Protein AF-A0A267T774-F1 (afdb_monomer)

Solvent-accessible surface area (backbone atoms only — not comparable to full-atom values): 11413 Å² total; per-residue (Å²): 133,85,84,76,78,52,75,67,54,52,51,48,51,36,69,78,51,36,62,66,60,52,49,51,54,48,33,43,72,72,62,78,48,86,73,80,78,54,71,71,56,52,53,49,53,50,51,49,44,52,51,50,51,52,49,51,53,49,51,56,54,48,55,51,65,71,36,62,68,60,48,52,52,50,53,51,52,50,52,51,50,54,50,52,50,53,51,50,56,51,49,52,53,50,50,53,51,50,50,55,50,51,51,54,50,50,53,45,62,70,49,49,69,84,72,34,32,90,93,60,29,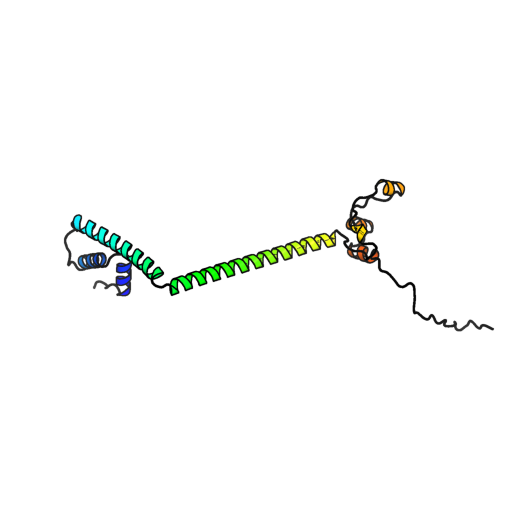78,63,62,76,66,73,79,78,65,61,70,61,30,60,76,69,73,48,82,91,69,84,42,65,42,55,49,16,54,77,68,76,42,52,55,69,55,46,52,61,75,62,47,53,71,96,70,78,88,75,75,89,74,81,84,78,87,78,82,60,100,78,73,81,77,133

Secondary structure (DSSP, 8-state):
-PPPPPHHHHHHHHHHS-HHHHHHHHHHHTTS--SPPPHHHHHHHHHHHHHHHHHHHHHHHHHHHH-HHHHHHHHHHHHHHHHHHHHHHHHHHHHHHHHHHHHHHHHHHHH----S-TTTSGGGG-----HHHHHHTT-----SHHHHHHHTT--HHHHHHHT------S-----PPP---TT----

Radius of gyration: 46.45 Å; Cα contacts (8 Å, |Δi|>4): 65; chains: 1; bounding box: 72×49×149 Å

pLDDT: mean 86.06, std 9.5, range [43.69, 97.88]

Structure (mmCIF, N/CA/C/O backbone):
data_AF-A0A267T774-F1
#
_entry.id   AF-A0A267T774-F1
#
loop_
_atom_site.group_PDB
_atom_site.id
_atom_site.type_symbol
_atom_site.label_atom_id
_atom_site.label_alt_id
_atom_site.label_comp_id
_atom_site.label_asym_id
_atom_site.label_entity_id
_atom_site.label_seq_id
_atom_site.pdbx_PDB_ins_code
_atom_site.Cartn_x
_atom_site.Cartn_y
_atom_site.Cartn_z
_atom_site.occupancy
_atom_site.B_iso_or_equiv
_atom_site.auth_seq_id
_atom_site.auth_comp_id
_atom_site.auth_asym_id
_atom_site.auth_atom_id
_atom_site.pdbx_PDB_model_num
ATOM 1 N N . MET A 1 1 ? -34.512 36.929 53.137 1.00 43.69 1 MET A N 1
ATOM 2 C CA . MET A 1 1 ? -35.092 35.582 52.939 1.00 43.69 1 MET A CA 1
ATOM 3 C C . MET A 1 1 ? -34.019 34.709 52.309 1.00 43.69 1 MET A C 1
ATOM 5 O O . MET A 1 1 ? -33.552 35.045 51.230 1.00 43.69 1 MET A O 1
ATOM 9 N N . ALA A 1 2 ? -33.529 33.687 53.014 1.00 53.25 2 ALA A N 1
ATOM 10 C CA . ALA A 1 2 ? -32.456 32.832 52.507 1.00 53.25 2 ALA A CA 1
ATOM 11 C C . ALA A 1 2 ? -32.967 32.002 51.318 1.00 53.25 2 ALA A C 1
ATOM 13 O O . ALA A 1 2 ? -33.963 31.293 51.447 1.00 53.25 2 ALA A O 1
ATOM 14 N N . ASN A 1 3 ? -32.301 32.113 50.168 1.00 70.38 3 ASN A N 1
ATOM 15 C CA . ASN A 1 3 ? -32.638 31.362 48.962 1.00 70.38 3 ASN A CA 1
ATOM 16 C C . ASN A 1 3 ? -32.481 29.857 49.252 1.00 70.38 3 ASN A C 1
ATOM 18 O O . ASN A 1 3 ? -31.395 29.407 49.643 1.00 70.38 3 ASN A O 1
ATOM 22 N N . GLN A 1 4 ? -33.571 29.095 49.162 1.00 74.94 4 GLN A N 1
ATOM 23 C CA . GLN A 1 4 ? -33.527 27.658 49.418 1.00 74.94 4 GLN A CA 1
ATOM 24 C C . GLN A 1 4 ? -32.939 26.938 48.195 1.00 74.94 4 GLN A C 1
ATOM 26 O O . GLN A 1 4 ? -33.339 27.244 47.071 1.00 74.94 4 GLN A O 1
ATOM 31 N N . PRO A 1 5 ? -31.973 26.019 48.379 1.00 81.12 5 PRO A N 1
ATOM 32 C CA . PRO A 1 5 ? -31.376 25.285 47.271 1.00 81.12 5 PRO A CA 1
ATOM 33 C C . PRO A 1 5 ? -32.433 24.439 46.553 1.00 81.12 5 PRO A C 1
ATOM 35 O O . PRO A 1 5 ? -33.324 23.866 47.185 1.00 81.12 5 PRO A O 1
ATOM 38 N N . SER A 1 6 ? -32.327 24.352 45.225 1.00 87.44 6 SER A N 1
ATOM 39 C CA . SER A 1 6 ? -33.226 23.518 44.428 1.00 87.44 6 SER A CA 1
ATOM 40 C C . SER A 1 6 ? -33.065 22.046 44.809 1.00 87.44 6 SER A C 1
ATOM 42 O O . SER A 1 6 ? -31.995 21.593 45.223 1.00 87.44 6 SER A O 1
ATOM 44 N N . ARG A 1 7 ? -34.120 21.250 44.609 1.00 86.69 7 ARG A N 1
ATOM 45 C CA . ARG A 1 7 ? -34.096 19.799 44.849 1.00 86.69 7 ARG A CA 1
ATOM 46 C C . ARG A 1 7 ? -32.956 19.101 44.097 1.00 86.69 7 ARG A C 1
ATOM 48 O O . ARG A 1 7 ? -32.413 18.114 44.591 1.00 86.69 7 ARG A O 1
ATOM 55 N N . GLU A 1 8 ? -32.610 19.585 42.907 1.00 88.38 8 GLU A N 1
ATOM 56 C CA . GLU A 1 8 ? -31.496 19.050 42.116 1.00 88.38 8 GLU A CA 1
ATOM 57 C C . GLU A 1 8 ? -30.135 19.357 42.744 1.00 88.38 8 GLU A C 1
ATOM 59 O O . GLU A 1 8 ? -29.269 18.482 42.778 1.00 88.38 8 GLU A O 1
ATOM 64 N N . ASP A 1 9 ? -29.971 20.549 43.315 1.00 87.00 9 ASP A N 1
ATOM 65 C CA . ASP A 1 9 ? -28.737 20.958 43.988 1.00 87.00 9 ASP A CA 1
ATOM 66 C C . ASP A 1 9 ? -28.530 20.171 45.283 1.00 87.00 9 ASP A C 1
ATOM 68 O O . ASP A 1 9 ? -27.427 19.696 45.543 1.00 87.00 9 ASP A O 1
ATOM 72 N N . ILE A 1 10 ? -29.601 19.936 46.053 1.00 85.75 10 ILE A N 1
ATOM 73 C CA . ILE A 1 10 ? -29.556 19.076 47.247 1.00 85.75 10 ILE A CA 1
ATOM 74 C C . ILE A 1 10 ? -29.124 17.658 46.857 1.00 85.75 10 ILE A C 1
ATOM 76 O O . ILE A 1 10 ? -28.267 17.068 47.508 1.00 85.75 10 ILE A O 1
ATOM 80 N N . ARG A 1 11 ? -29.667 17.110 45.763 1.00 85.62 11 ARG A N 1
ATOM 81 C CA . ARG A 1 11 ? -29.270 15.781 45.273 1.00 85.62 11 ARG A CA 1
ATOM 82 C C . ARG A 1 11 ? -27.804 15.723 44.850 1.00 85.62 11 ARG A C 1
ATOM 84 O O . ARG A 1 11 ? -27.167 14.712 45.120 1.00 85.62 11 ARG A O 1
ATOM 91 N N . LYS A 1 12 ? -27.270 16.769 44.210 1.00 86.06 12 LYS A N 1
ATOM 92 C CA . LYS A 1 12 ? -25.840 16.844 43.860 1.00 86.06 12 LYS A CA 1
ATOM 93 C C . LYS A 1 12 ? -24.960 16.899 45.107 1.00 86.06 12 LYS A C 1
ATOM 95 O O . LYS A 1 12 ? -24.046 16.093 45.212 1.00 86.06 12 LYS A O 1
ATOM 100 N N . ARG A 1 13 ? -25.297 17.741 46.089 1.00 84.81 13 ARG A N 1
ATOM 101 C CA . ARG A 1 13 ? -24.565 17.826 47.368 1.00 84.81 13 ARG A CA 1
ATOM 102 C C . ARG A 1 13 ? -24.560 16.503 48.127 1.00 84.81 13 ARG A C 1
ATOM 104 O O . ARG A 1 13 ? -23.523 16.090 48.632 1.00 84.81 13 ARG A O 1
ATOM 111 N N . VAL A 1 14 ? -25.696 15.805 48.158 1.00 85.00 14 VAL A N 1
ATOM 112 C CA . VAL A 1 14 ? -25.805 14.463 48.759 1.00 85.00 14 VAL A CA 1
ATOM 113 C C . VAL A 1 14 ? -25.046 13.408 47.945 1.00 85.00 14 VAL A C 1
ATOM 115 O O . VAL A 1 14 ? -24.648 12.398 48.501 1.00 85.00 14 VAL A O 1
ATOM 118 N N . ALA A 1 15 ? -24.831 13.613 46.644 1.00 78.62 15 ALA A N 1
ATOM 119 C CA . ALA A 1 15 ? -24.016 12.716 45.822 1.00 78.62 15 ALA A CA 1
ATOM 120 C C . ALA A 1 15 ? -22.504 12.983 45.953 1.00 78.62 15 ALA A C 1
ATOM 122 O O . ALA A 1 15 ? -21.709 12.065 45.755 1.00 78.62 15 ALA A O 1
ATOM 123 N N . GLU A 1 16 ? -22.113 14.227 46.243 1.00 79.38 16 GLU A N 1
ATOM 124 C CA . GLU A 1 16 ? -20.727 14.658 46.490 1.00 79.38 16 GLU A CA 1
ATOM 125 C C . GLU A 1 16 ? -20.275 14.396 47.939 1.00 79.38 16 GLU A C 1
ATOM 127 O O . GLU A 1 16 ? -19.082 14.258 48.211 1.00 79.38 16 GLU A O 1
ATOM 132 N N . SER A 1 17 ? -21.223 14.304 48.872 1.00 79.12 17 SER A N 1
ATOM 133 C CA . SER A 1 17 ? -20.992 14.024 50.291 1.00 79.12 17 SER A CA 1
ATOM 134 C C . SER A 1 17 ? -21.910 12.895 50.787 1.00 79.12 17 SER A C 1
ATOM 136 O O . SER A 1 17 ? -22.259 12.004 50.020 1.00 79.12 17 SER A O 1
ATOM 138 N N . THR A 1 18 ? -22.278 12.918 52.066 1.00 81.06 18 THR A N 1
ATOM 139 C CA . THR A 1 18 ? -23.197 11.965 52.695 1.00 81.06 18 THR A CA 1
ATOM 140 C C . THR A 1 18 ? -24.458 12.706 53.107 1.00 81.06 18 THR A C 1
ATOM 142 O O . THR A 1 18 ? -24.409 13.882 53.471 1.00 81.06 18 THR A O 1
ATOM 145 N N . LYS A 1 19 ? -25.604 12.022 53.070 1.00 84.62 19 LYS A N 1
ATOM 146 C CA . LYS A 1 19 ? -26.897 12.594 53.467 1.00 84.62 19 LYS A CA 1
ATOM 147 C C . LYS A 1 19 ? -26.824 13.266 54.843 1.00 84.62 19 LYS A C 1
ATOM 149 O O . LYS A 1 19 ? -27.312 14.382 54.990 1.00 84.62 19 LYS A O 1
ATOM 154 N N . ASP A 1 20 ? -26.171 12.620 55.800 1.00 82.00 20 ASP A N 1
ATOM 155 C CA . ASP A 1 20 ? -26.057 13.115 57.172 1.00 82.00 20 ASP A CA 1
ATOM 156 C C . ASP A 1 20 ? -25.118 14.325 57.283 1.00 82.00 20 ASP A C 1
ATOM 158 O O . ASP A 1 20 ? -25.409 15.256 58.031 1.00 82.00 20 ASP A O 1
ATOM 162 N N . ALA A 1 21 ? -24.065 14.393 56.458 1.00 81.00 21 ALA A N 1
ATOM 163 C CA . ALA A 1 21 ? -23.199 15.570 56.365 1.00 81.00 21 ALA A CA 1
ATOM 164 C C . ALA A 1 21 ? -23.959 16.794 55.818 1.00 81.00 21 ALA A C 1
ATOM 166 O O . ALA A 1 21 ? -23.863 17.883 56.379 1.00 81.00 21 ALA A O 1
ATOM 167 N N . VAL A 1 22 ? -24.783 16.608 54.777 1.00 86.56 22 VAL A N 1
ATOM 168 C CA . VAL A 1 22 ? -25.631 17.683 54.225 1.00 86.56 22 VAL A CA 1
ATOM 169 C C . VAL A 1 22 ? -26.708 18.114 55.223 1.00 86.56 22 VAL A C 1
ATOM 171 O O . VAL A 1 22 ? -26.989 19.304 55.350 1.00 86.56 22 VAL A O 1
ATOM 174 N N . ILE A 1 23 ? -27.315 17.166 55.948 1.00 86.62 23 ILE A N 1
ATOM 175 C CA . ILE A 1 23 ? -28.294 17.475 56.999 1.00 86.62 23 ILE A CA 1
ATOM 176 C C . ILE A 1 23 ? -27.637 18.307 58.101 1.00 86.62 23 ILE A C 1
ATOM 178 O O . ILE A 1 23 ? -28.209 19.315 58.504 1.00 86.62 23 ILE A O 1
ATOM 182 N N . LEU A 1 24 ? -26.436 17.937 58.546 1.00 82.81 24 LEU A N 1
ATOM 183 C CA . LEU A 1 24 ? -25.691 18.675 59.563 1.00 82.81 24 LEU A CA 1
ATOM 184 C C . LEU A 1 24 ? -25.348 20.105 59.105 1.00 82.81 24 LEU A C 1
ATOM 186 O O . LEU A 1 24 ? -25.531 21.053 59.871 1.00 82.81 24 LEU A O 1
ATOM 190 N N . GLU A 1 25 ? -24.909 20.290 57.857 1.00 84.31 25 GLU A N 1
ATOM 191 C CA . GLU A 1 25 ? -24.669 21.621 57.279 1.00 84.31 25 GLU A CA 1
ATOM 192 C C . GLU A 1 25 ? -25.938 22.485 57.249 1.00 84.31 25 GLU A C 1
ATOM 194 O O . GLU A 1 25 ? -25.904 23.655 57.639 1.00 84.31 25 GLU A O 1
ATOM 199 N N . GLU A 1 26 ? -27.076 21.919 56.839 1.00 87.06 26 GLU A N 1
ATOM 200 C CA . GLU A 1 26 ? -28.347 22.648 56.832 1.00 87.06 26 GLU A CA 1
ATOM 201 C C . GLU A 1 26 ? -28.855 22.901 58.268 1.00 87.06 26 GLU A C 1
ATOM 203 O O . GLU A 1 26 ? -29.339 23.995 58.555 1.00 87.06 26 GLU A O 1
ATOM 208 N N . MET A 1 27 ? -28.674 21.972 59.216 1.00 86.38 27 MET A N 1
ATOM 209 C CA . MET A 1 27 ? -29.008 22.179 60.636 1.00 86.38 27 MET A CA 1
ATOM 210 C C . MET A 1 27 ? -28.192 23.319 61.261 1.00 86.38 27 MET A C 1
ATOM 212 O O . MET A 1 27 ? -28.754 24.124 62.011 1.00 86.38 27 MET A O 1
ATOM 216 N N . LYS A 1 28 ? -26.903 23.443 60.910 1.00 83.81 28 LYS A N 1
ATOM 217 C CA . LYS A 1 28 ? -26.062 24.595 61.277 1.00 83.81 28 LYS A CA 1
ATOM 218 C C . LYS A 1 28 ? -26.571 25.885 60.633 1.00 83.81 28 LYS A C 1
ATOM 220 O O . LYS A 1 28 ? -26.741 26.891 61.317 1.00 83.81 28 LYS A O 1
ATOM 225 N N . ARG A 1 29 ? -26.884 25.856 59.334 1.00 84.00 29 ARG A N 1
ATOM 226 C CA . ARG A 1 29 ? -27.392 27.016 58.579 1.00 84.00 29 ARG A CA 1
ATOM 227 C C . ARG A 1 29 ? -28.718 27.552 59.127 1.00 84.00 29 ARG A C 1
ATOM 229 O O . ARG A 1 29 ? -28.916 28.764 59.158 1.00 84.00 29 ARG A O 1
ATOM 236 N N . PHE A 1 30 ? -29.620 26.668 59.547 1.00 85.31 30 PHE A N 1
ATOM 237 C CA . PHE A 1 30 ? -30.905 27.035 60.146 1.00 85.31 30 PHE A CA 1
ATOM 238 C C . PHE A 1 30 ? -30.814 27.345 61.651 1.00 85.31 30 PHE A C 1
ATOM 240 O O . PHE A 1 30 ? -31.812 27.735 62.252 1.00 85.31 30 PHE A O 1
ATOM 247 N N . GLY A 1 31 ? -29.633 27.210 62.265 1.00 81.19 31 GLY A N 1
ATOM 248 C CA . GLY A 1 31 ? -29.407 27.532 63.675 1.00 81.19 31 GLY A CA 1
ATOM 249 C C . GLY A 1 31 ? -29.977 26.512 64.666 1.00 81.19 31 GLY A C 1
ATOM 25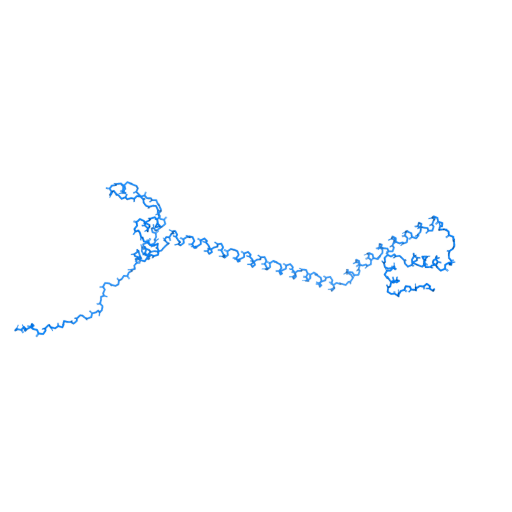0 O O . GLY A 1 31 ? -30.069 26.818 65.856 1.00 81.19 31 GLY A O 1
ATOM 251 N N . PHE A 1 32 ? -30.346 25.314 64.196 1.00 82.12 32 PHE A N 1
ATOM 252 C CA . PHE A 1 32 ? -30.790 24.196 65.038 1.00 82.12 32 PHE A CA 1
ATOM 253 C C . PHE A 1 32 ? -29.627 23.501 65.757 1.00 82.12 32 PHE A C 1
ATOM 255 O O . PHE A 1 32 ? -29.859 22.790 66.729 1.00 82.12 32 PHE A O 1
ATOM 262 N N . TRP A 1 33 ? -28.391 23.716 65.298 1.00 76.94 33 TRP A N 1
ATOM 263 C CA . TRP A 1 33 ? -27.176 23.172 65.901 1.00 76.94 33 TRP A CA 1
ATOM 264 C C . TRP A 1 33 ? -26.197 24.310 66.209 1.00 76.94 33 TRP A C 1
ATOM 266 O O . TRP A 1 33 ? -25.745 24.990 65.288 1.00 76.94 33 TRP A O 1
ATOM 276 N N . LYS A 1 34 ? -25.914 24.556 67.495 1.00 66.50 34 LYS A N 1
ATOM 277 C CA . LYS A 1 34 ? -25.117 25.708 67.971 1.00 66.50 34 LYS A CA 1
ATOM 278 C C . LYS A 1 34 ? -23.763 25.336 68.586 1.00 66.50 34 LYS A C 1
ATOM 280 O O . LYS A 1 34 ? -22.955 26.230 68.803 1.00 66.50 34 LYS A O 1
ATOM 285 N N . GLU A 1 35 ? -23.522 24.057 68.859 1.00 68.75 35 GLU A N 1
ATOM 286 C CA . GLU A 1 35 ? -22.265 23.567 69.436 1.00 68.75 35 GLU A CA 1
ATOM 287 C C . GLU A 1 35 ? -21.248 23.218 68.339 1.00 68.75 35 GLU A C 1
ATOM 289 O O . GLU A 1 35 ? -21.615 22.696 67.277 1.00 68.75 35 GLU A O 1
ATOM 294 N N . GLU A 1 36 ? -19.969 23.515 68.598 1.00 67.06 36 GLU A N 1
ATOM 295 C CA . GLU A 1 36 ? -18.855 22.970 67.815 1.00 67.06 36 GLU A CA 1
ATOM 296 C C . GLU A 1 36 ? -18.883 21.441 67.920 1.00 67.06 36 GLU A C 1
ATOM 298 O O . GLU A 1 36 ? -19.260 20.890 68.957 1.00 67.06 36 GLU A O 1
ATOM 303 N N . LEU A 1 37 ? -18.576 20.736 66.825 1.00 66.06 37 LEU A N 1
ATOM 304 C CA . LEU A 1 37 ? -18.636 19.277 66.860 1.00 66.06 37 LEU A CA 1
ATOM 305 C C . LEU A 1 37 ? -17.604 18.761 67.860 1.00 66.06 37 LEU A C 1
ATOM 307 O O . LEU A 1 37 ? -16.445 19.168 67.843 1.00 66.06 37 LEU A O 1
ATOM 311 N N . SER A 1 38 ? -18.025 17.812 68.695 1.00 74.00 38 SER A N 1
ATOM 312 C CA . SER A 1 38 ? -17.073 16.997 69.441 1.00 74.00 38 SER A CA 1
ATOM 313 C C . SER A 1 38 ? -16.154 16.277 68.441 1.00 74.00 38 SER A C 1
ATOM 315 O O . SER A 1 38 ? -16.677 15.7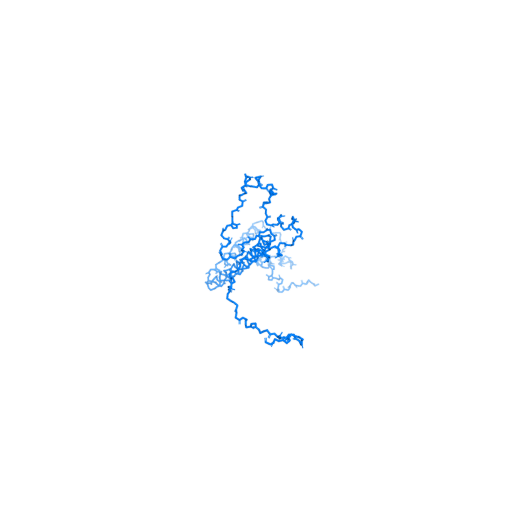23 67.465 1.00 74.00 38 SER A O 1
ATOM 317 N N . PRO A 1 39 ? -14.830 16.224 68.676 1.00 74.50 39 PRO A N 1
ATOM 318 C CA . PRO A 1 39 ? -13.885 15.511 67.813 1.00 74.50 39 PRO A CA 1
ATOM 319 C C . PRO A 1 39 ? -14.306 14.061 67.516 1.00 74.50 39 PRO A C 1
ATOM 321 O O . PRO A 1 39 ? -14.143 13.573 66.403 1.00 74.50 39 PRO A O 1
ATOM 324 N N . GLU A 1 40 ? -14.946 13.392 68.480 1.00 78.88 40 GLU A N 1
ATOM 325 C CA . GLU A 1 40 ? -15.475 12.032 68.310 1.00 78.88 40 GLU A CA 1
ATOM 326 C C . GLU A 1 40 ? -16.594 11.954 67.257 1.00 78.88 40 GLU A C 1
ATOM 328 O O . GLU A 1 40 ? -16.695 10.976 66.517 1.00 78.88 40 GLU A O 1
ATOM 333 N N . LEU A 1 41 ? -17.439 12.986 67.171 1.00 76.38 41 LEU A N 1
ATOM 334 C CA . LEU A 1 41 ? -18.542 13.047 66.212 1.00 76.38 41 LEU A CA 1
ATOM 335 C C . LEU A 1 41 ? -18.026 13.323 64.792 1.00 76.38 41 LEU A C 1
ATOM 337 O O . LEU A 1 41 ? -18.566 12.778 63.827 1.00 76.38 41 LEU A O 1
ATOM 341 N N . GLU A 1 42 ? -16.977 14.141 64.660 1.00 77.31 42 GLU A N 1
ATOM 342 C CA . GLU A 1 42 ? -16.309 14.397 63.376 1.00 77.31 42 GLU A CA 1
ATOM 343 C C . GLU A 1 42 ? -15.681 13.121 62.815 1.00 77.31 42 GLU A C 1
ATOM 345 O O . GLU A 1 42 ? -15.908 12.788 61.649 1.00 77.31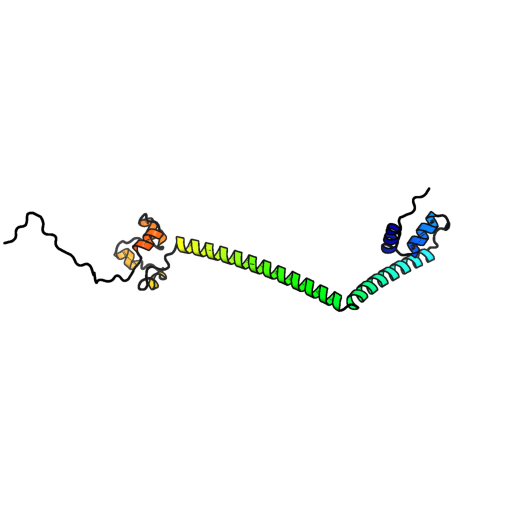 42 GLU A O 1
ATOM 350 N N . ASP A 1 43 ? -14.983 12.359 63.658 1.00 83.50 43 ASP A N 1
ATOM 351 C CA . ASP 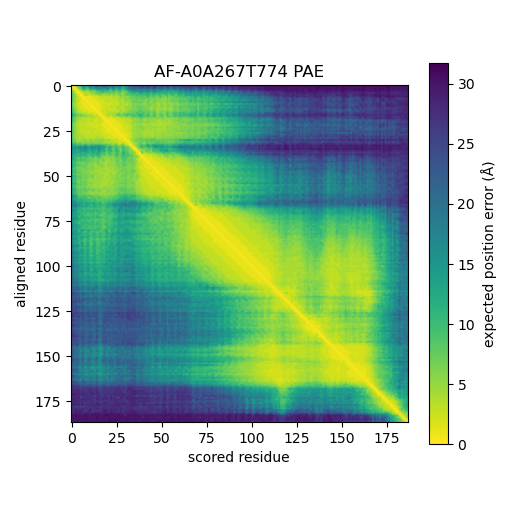A 1 43 ? -14.382 11.078 63.284 1.00 83.50 43 ASP A CA 1
ATOM 352 C C . ASP A 1 43 ? -15.433 10.050 62.839 1.00 83.50 43 ASP A C 1
ATOM 354 O O . ASP A 1 43 ? -15.223 9.305 61.877 1.00 83.50 43 ASP A O 1
ATOM 358 N N . ILE A 1 44 ? -16.589 10.000 63.511 1.00 84.69 44 ILE A N 1
ATOM 359 C CA . ILE A 1 44 ? -17.694 9.105 63.133 1.00 84.69 44 ILE A CA 1
ATOM 360 C C . ILE A 1 44 ? -18.265 9.497 61.768 1.00 84.69 44 ILE A C 1
ATOM 362 O O . ILE A 1 44 ? -18.463 8.625 60.919 1.00 84.69 44 ILE A O 1
ATOM 366 N N . LEU A 1 45 ? -18.497 10.790 61.528 1.00 80.88 45 LEU A N 1
ATOM 367 C CA . LEU A 1 45 ? -19.017 11.285 60.251 1.00 80.88 45 LEU A CA 1
ATOM 368 C C . LEU A 1 45 ? -18.034 11.043 59.099 1.00 80.88 45 LEU A C 1
ATOM 370 O O . LEU A 1 45 ? -18.456 10.675 58.000 1.00 80.88 45 LEU A O 1
ATOM 374 N N . GLN A 1 46 ? -16.729 11.198 59.340 1.00 82.06 46 GLN A N 1
ATOM 375 C CA . GLN A 1 46 ? -15.696 10.874 58.353 1.00 82.06 46 GLN A CA 1
ATOM 376 C C . GLN A 1 46 ? -15.699 9.380 58.011 1.00 82.06 46 GLN A C 1
ATOM 378 O O . GLN A 1 46 ? -15.798 9.028 56.835 1.00 82.06 46 GLN A O 1
ATOM 383 N N . LYS A 1 47 ? -15.707 8.499 59.020 1.00 87.62 47 LYS A N 1
ATOM 384 C CA . LYS A 1 47 ? -15.772 7.042 58.812 1.00 87.62 47 LYS A CA 1
ATOM 385 C C . LYS A 1 47 ? -17.047 6.608 58.095 1.00 87.62 47 LYS A C 1
ATOM 387 O O . LYS A 1 47 ? -17.000 5.729 57.235 1.00 87.62 47 LYS A O 1
ATOM 392 N N . GLN A 1 48 ? -18.189 7.215 58.419 1.00 85.44 48 GLN A N 1
ATOM 393 C CA . GLN A 1 48 ? -19.450 6.963 57.718 1.00 85.44 48 GLN A CA 1
ATOM 394 C C . GLN A 1 48 ? -19.359 7.369 56.250 1.00 85.44 48 GLN A C 1
ATOM 396 O O . GLN A 1 48 ? -19.724 6.581 55.380 1.00 85.44 48 GLN A O 1
ATOM 401 N N . LYS A 1 49 ? -18.812 8.554 55.964 1.00 84.19 49 LYS A N 1
ATOM 402 C CA . LYS A 1 49 ? -18.606 9.028 54.595 1.00 84.19 49 LYS A CA 1
ATOM 403 C C . LYS A 1 49 ? -17.695 8.090 53.806 1.00 84.19 49 LYS A C 1
ATOM 405 O O . LYS A 1 49 ? -18.045 7.697 52.696 1.00 84.19 49 LYS A O 1
ATOM 410 N N . GLU A 1 50 ? -16.559 7.694 54.372 1.00 87.81 50 GLU A N 1
ATOM 411 C CA . GLU A 1 50 ? -15.646 6.725 53.754 1.00 87.81 50 GLU A CA 1
ATOM 412 C C . GLU A 1 50 ? -16.372 5.409 53.455 1.00 87.81 50 GLU A C 1
ATOM 414 O O . GLU A 1 50 ? -16.439 4.987 52.299 1.00 87.81 50 GLU A O 1
ATOM 419 N N . THR A 1 51 ? -17.037 4.839 54.460 1.00 90.38 51 THR A N 1
ATOM 420 C CA . THR A 1 51 ? -17.787 3.581 54.338 1.00 90.38 51 THR A CA 1
ATOM 421 C C . THR A 1 51 ? -18.881 3.662 53.270 1.00 90.38 51 THR A C 1
ATOM 423 O O . THR A 1 51 ? -19.035 2.748 52.462 1.00 90.38 51 THR A O 1
ATOM 426 N N . GLU A 1 52 ? -19.641 4.756 53.213 1.00 86.56 52 GLU A N 1
ATOM 427 C CA . GLU A 1 52 ? -20.678 4.955 52.202 1.00 86.56 52 GLU A CA 1
ATOM 428 C C . GLU A 1 52 ? -20.101 5.139 50.801 1.00 86.56 52 GLU A C 1
ATOM 430 O O . GLU A 1 52 ? -20.663 4.625 49.830 1.00 86.56 52 GLU A O 1
ATOM 435 N N . THR A 1 53 ? -18.985 5.859 50.658 1.00 86.50 53 THR A N 1
ATOM 436 C CA . THR A 1 53 ? -18.320 5.993 49.358 1.00 86.50 53 THR A CA 1
ATOM 437 C C . THR A 1 53 ? -17.810 4.643 48.873 1.00 86.50 53 THR A C 1
ATOM 439 O O . THR A 1 53 ? -18.095 4.264 47.734 1.00 86.50 53 THR A O 1
ATOM 442 N N . GLU A 1 54 ? -17.158 3.867 49.737 1.00 91.75 54 GLU A N 1
ATOM 443 C CA . GLU A 1 54 ? -16.714 2.511 49.430 1.00 91.75 54 GLU A CA 1
ATOM 444 C C . GLU A 1 54 ? -17.896 1.618 49.055 1.00 91.75 54 GLU A C 1
ATOM 446 O O . GLU A 1 54 ? -17.891 1.023 47.973 1.00 91.75 54 GLU A O 1
ATOM 451 N N . LEU A 1 55 ? -18.959 1.609 49.863 1.00 92.00 55 LEU A N 1
ATOM 452 C CA . LEU A 1 55 ? -20.184 0.862 49.589 1.00 92.00 55 LEU A CA 1
ATOM 453 C C . LEU A 1 55 ? -20.775 1.249 48.232 1.00 92.00 55 LEU A C 1
ATOM 455 O O . LEU A 1 55 ? -21.085 0.379 47.420 1.00 92.00 55 LEU A O 1
ATOM 459 N N . ASN A 1 56 ? -20.869 2.542 47.931 1.00 88.31 56 ASN A N 1
ATOM 460 C CA . ASN A 1 56 ? -21.373 3.026 46.651 1.00 88.31 56 ASN A CA 1
ATOM 461 C C . ASN A 1 56 ? -20.487 2.582 45.481 1.00 88.31 56 ASN A C 1
ATOM 463 O O . ASN A 1 56 ? -21.005 2.186 44.431 1.00 88.31 56 ASN A O 1
ATOM 467 N N . THR A 1 57 ? -19.158 2.600 45.628 1.00 89.88 57 THR A N 1
ATOM 468 C CA . THR A 1 57 ? -18.262 2.071 44.587 1.00 89.88 57 THR A CA 1
ATOM 469 C C . THR A 1 57 ? -18.434 0.565 44.393 1.00 89.88 57 THR A C 1
ATOM 471 O O . THR A 1 57 ? -18.466 0.102 43.248 1.00 89.88 57 THR A O 1
ATOM 474 N N . LEU A 1 58 ? -18.601 -0.200 45.475 1.00 92.12 58 LEU A N 1
ATOM 475 C CA . LEU A 1 58 ? -18.807 -1.646 45.439 1.00 92.12 58 LEU A CA 1
ATOM 476 C C . LEU A 1 58 ? -20.164 -2.002 44.829 1.00 92.12 58 LEU A C 1
ATOM 478 O O . LEU A 1 58 ? -20.217 -2.839 43.932 1.00 92.12 58 LEU A O 1
ATOM 482 N N . VAL A 1 59 ? -21.239 -1.307 45.205 1.00 89.81 59 VAL A N 1
ATOM 483 C CA . VAL A 1 59 ? -22.580 -1.475 44.623 1.00 89.81 59 VAL A CA 1
ATOM 484 C C . VAL A 1 59 ? -22.572 -1.136 43.133 1.00 89.81 59 VAL A C 1
ATOM 486 O O . VAL A 1 59 ? -23.167 -1.865 42.337 1.00 89.81 59 VAL A O 1
ATOM 489 N N . ARG A 1 60 ? -21.857 -0.083 42.704 1.00 85.56 60 ARG A N 1
ATOM 490 C CA . ARG A 1 60 ? -21.676 0.247 41.274 1.00 85.56 60 ARG A CA 1
ATOM 491 C C . ARG A 1 60 ? -20.920 -0.845 40.517 1.00 85.56 60 ARG A C 1
ATOM 493 O O . ARG A 1 60 ? -21.292 -1.183 39.395 1.00 85.56 60 ARG A O 1
ATOM 500 N N . LYS A 1 61 ? -19.871 -1.419 41.113 1.00 85.56 61 LYS A N 1
ATOM 501 C CA . LYS A 1 61 ? -19.158 -2.568 40.531 1.00 85.56 61 LYS A CA 1
ATOM 502 C C . LYS A 1 61 ? -20.087 -3.781 40.450 1.00 85.56 61 LYS A C 1
ATOM 504 O O . LYS A 1 61 ? -20.222 -4.371 39.385 1.00 85.56 61 LYS A O 1
ATOM 509 N N . GLN A 1 62 ? -20.795 -4.110 41.526 1.00 87.12 62 GLN A N 1
ATOM 510 C CA . GLN A 1 62 ? -21.696 -5.258 41.590 1.00 87.12 62 GLN A CA 1
ATOM 511 C C . GLN A 1 62 ? -22.871 -5.136 40.615 1.00 87.12 62 GLN A C 1
ATOM 513 O O . GLN A 1 62 ? -23.202 -6.108 39.947 1.00 87.12 62 GLN A O 1
ATOM 518 N N . THR A 1 63 ? -23.479 -3.957 40.473 1.00 82.00 63 THR A N 1
ATOM 519 C CA . THR A 1 63 ? -24.571 -3.726 39.509 1.00 82.00 63 THR A CA 1
ATOM 520 C C . THR A 1 63 ? -24.126 -3.916 38.061 1.00 82.00 63 THR A C 1
ATOM 522 O O . THR A 1 63 ? -24.903 -4.450 37.269 1.00 82.00 63 THR A O 1
ATOM 525 N N . ARG A 1 64 ? -22.872 -3.580 37.719 1.00 74.69 64 ARG A N 1
ATOM 526 C CA . ARG A 1 64 ? -22.296 -3.902 36.400 1.00 74.69 64 ARG A CA 1
ATOM 527 C C . ARG A 1 64 ? -22.215 -5.409 36.150 1.00 74.69 64 ARG A C 1
ATOM 529 O O . ARG A 1 64 ? -22.550 -5.849 35.056 1.00 74.69 64 ARG A O 1
ATOM 536 N N . TYR A 1 65 ? -21.808 -6.193 37.149 1.00 77.19 65 TYR A N 1
ATOM 537 C CA . TYR A 1 65 ? -21.704 -7.655 37.030 1.00 77.19 65 TYR A CA 1
ATOM 538 C C . TYR A 1 65 ? -23.050 -8.379 37.166 1.00 77.19 65 TYR A C 1
ATOM 540 O O . TYR A 1 65 ? -23.226 -9.461 36.615 1.00 77.19 65 TYR A O 1
ATOM 548 N N . ARG A 1 66 ? -24.018 -7.780 37.870 1.00 81.56 66 ARG A N 1
ATOM 549 C CA . ARG A 1 66 ? -25.358 -8.342 38.093 1.00 81.56 66 ARG A CA 1
ATOM 550 C C . ARG A 1 66 ? -26.193 -8.402 36.814 1.00 81.56 66 ARG A C 1
ATOM 552 O O . ARG A 1 66 ? -27.065 -9.257 36.710 1.00 81.56 66 ARG A O 1
ATOM 559 N N . ASN A 1 67 ? -25.921 -7.516 35.856 1.00 84.19 67 ASN A N 1
ATOM 560 C CA . ASN A 1 67 ? -26.600 -7.470 34.566 1.00 84.19 67 ASN A CA 1
ATOM 561 C C . ASN A 1 67 ? -25.683 -8.031 33.461 1.00 84.19 67 ASN A C 1
ATOM 563 O O . ASN A 1 67 ? -24.971 -7.272 32.797 1.00 84.19 67 ASN A O 1
ATOM 567 N N . PRO A 1 68 ? -25.694 -9.353 33.212 1.00 82.19 68 PRO A N 1
ATOM 568 C CA . PRO A 1 68 ? -24.831 -9.968 32.198 1.00 82.19 68 PRO A CA 1
ATOM 569 C C . PRO A 1 68 ? -25.063 -9.389 30.792 1.00 82.19 68 PRO A C 1
ATOM 571 O O . PRO A 1 68 ? -24.122 -9.246 30.010 1.00 82.19 68 PRO A O 1
ATOM 574 N N . GLU A 1 69 ? -26.294 -8.973 30.487 1.00 87.44 69 GLU A N 1
ATOM 575 C CA . GLU A 1 69 ? -26.659 -8.336 29.216 1.00 87.44 69 GLU A CA 1
ATOM 576 C C . GLU A 1 69 ? -25.952 -6.990 28.992 1.00 87.44 69 GLU A C 1
ATOM 578 O O . GLU A 1 69 ? -25.493 -6.701 27.883 1.00 87.44 69 GLU A O 1
ATOM 583 N N . THR A 1 70 ? -25.808 -6.161 30.035 1.00 84.81 70 THR A N 1
ATOM 584 C CA . THR A 1 70 ? -25.133 -4.860 29.896 1.00 84.81 70 THR A CA 1
ATOM 585 C C . THR A 1 70 ? -23.643 -5.039 29.656 1.00 84.81 70 THR A C 1
ATOM 587 O O . THR A 1 70 ? -23.099 -4.407 28.751 1.00 84.81 70 THR A O 1
ATOM 590 N N . LEU A 1 71 ? -23.009 -5.968 30.380 1.00 86.75 71 LEU A N 1
ATOM 591 C CA . LEU A 1 71 ? -21.598 -6.301 30.186 1.00 86.75 71 LEU A CA 1
ATOM 592 C C . LEU A 1 71 ? -21.350 -6.838 28.769 1.00 86.75 71 LEU A C 1
ATOM 594 O O . LEU A 1 71 ? -20.443 -6.387 28.068 1.00 86.75 71 LEU A O 1
ATOM 598 N N . ARG A 1 72 ? -22.212 -7.747 28.295 1.00 88.56 72 ARG A N 1
ATOM 599 C CA . ARG A 1 72 ? -22.140 -8.291 26.933 1.00 88.56 72 ARG A CA 1
ATOM 600 C C . ARG A 1 72 ? -22.252 -7.191 25.878 1.00 88.56 72 ARG A C 1
ATOM 602 O O . ARG A 1 72 ? -21.488 -7.182 24.911 1.00 88.56 72 ARG A O 1
ATOM 609 N N . LYS A 1 73 ? -23.181 -6.249 26.054 1.00 90.69 73 LYS A N 1
ATOM 610 C CA . LYS A 1 73 ? -23.375 -5.117 25.136 1.00 90.69 73 LYS A CA 1
ATOM 611 C C . LYS A 1 73 ? -22.153 -4.197 25.093 1.00 90.69 73 LYS A C 1
ATOM 613 O O . LYS A 1 73 ? -21.764 -3.765 24.006 1.00 90.69 73 LYS A O 1
ATOM 618 N N . GLU A 1 74 ? -21.537 -3.919 26.239 1.00 90.56 74 GLU A N 1
ATOM 619 C CA . GLU A 1 74 ? -20.301 -3.133 26.328 1.00 90.56 74 GLU A CA 1
ATOM 620 C C . GLU A 1 74 ? -19.144 -3.830 25.606 1.00 90.56 74 GLU A C 1
ATOM 622 O O . GLU A 1 74 ? -18.547 -3.236 24.707 1.00 90.56 74 GLU A O 1
ATOM 627 N N . MET A 1 75 ? -18.917 -5.120 25.873 1.00 91.25 75 MET A N 1
ATOM 628 C CA . MET A 1 75 ? -17.884 -5.908 25.188 1.00 91.25 75 MET A CA 1
ATOM 629 C C . MET A 1 75 ? -18.079 -5.935 23.665 1.00 91.25 75 MET A C 1
ATOM 631 O O . MET A 1 75 ? -17.125 -5.785 22.897 1.00 91.25 75 MET A O 1
ATOM 635 N N . LEU A 1 76 ? -19.320 -6.103 23.193 1.00 95.06 76 LEU A N 1
ATOM 636 C CA . LEU A 1 76 ? -19.631 -6.066 21.761 1.00 95.06 76 LEU A CA 1
ATOM 637 C C . LEU A 1 76 ? -19.349 -4.686 21.153 1.00 95.06 76 LEU A C 1
ATOM 639 O O . LEU A 1 76 ? -18.813 -4.601 20.044 1.00 95.06 76 LEU A O 1
ATOM 643 N N . LYS A 1 77 ? -19.666 -3.606 21.876 1.00 96.31 77 LYS A N 1
ATOM 644 C CA . LYS A 1 77 ? -19.390 -2.226 21.454 1.00 96.31 77 LYS A CA 1
ATOM 645 C C . LYS A 1 77 ? -17.886 -1.965 21.352 1.00 96.31 77 LYS A C 1
ATOM 647 O O . LYS A 1 77 ? -17.438 -1.393 20.356 1.00 96.31 77 LYS A O 1
ATOM 652 N N . GLU A 1 78 ? -17.105 -2.419 22.326 1.00 95.50 78 GLU A N 1
ATOM 653 C CA . GLU A 1 78 ? -15.643 -2.309 22.310 1.00 95.50 78 GLU A CA 1
ATOM 654 C C . GLU A 1 78 ? -15.02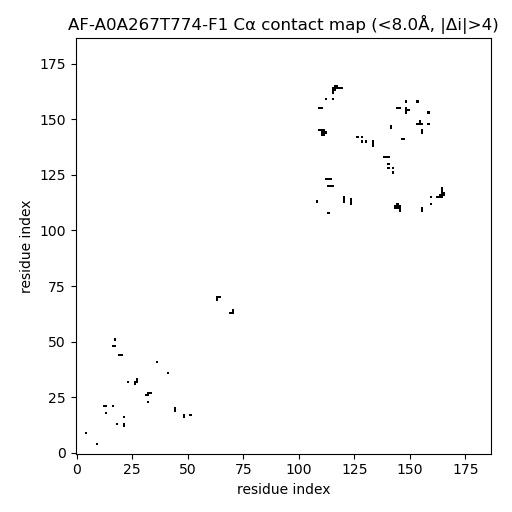7 -3.109 21.163 1.00 95.50 78 GLU A C 1
ATOM 656 O O . GLU A 1 78 ? -14.242 -2.567 20.380 1.00 95.50 78 GLU A O 1
ATOM 661 N N . ARG A 1 79 ? -15.459 -4.362 20.973 1.00 96.31 79 ARG A N 1
ATOM 662 C CA . ARG A 1 79 ? -15.013 -5.204 19.855 1.00 96.31 79 ARG A CA 1
ATOM 663 C C . ARG A 1 79 ? -15.340 -4.568 18.506 1.00 96.31 79 ARG A C 1
ATOM 665 O O . ARG A 1 79 ? -14.513 -4.596 17.593 1.00 96.31 79 ARG A O 1
ATOM 672 N N . MET A 1 80 ? -16.525 -3.973 18.369 1.00 96.38 80 MET A N 1
ATOM 673 C CA . MET A 1 80 ? -16.917 -3.257 17.156 1.00 96.38 80 MET A CA 1
ATOM 674 C C . MET A 1 80 ? -16.023 -2.035 16.913 1.00 96.38 80 MET A C 1
ATOM 676 O O . MET A 1 80 ? -15.579 -1.830 15.781 1.00 96.38 80 MET A O 1
ATOM 680 N N . LYS A 1 81 ? -15.725 -1.245 17.952 1.00 97.50 81 LYS A N 1
ATOM 681 C CA . LYS A 1 81 ? -14.834 -0.079 17.859 1.00 97.50 81 LYS A CA 1
ATOM 682 C C . LYS A 1 81 ? -13.422 -0.494 17.439 1.00 97.50 81 LYS A C 1
ATOM 684 O O . LYS A 1 81 ? -12.911 0.038 16.456 1.00 97.50 81 LYS A O 1
ATOM 689 N N . ALA A 1 82 ? -12.853 -1.503 18.096 1.00 96.69 82 ALA A N 1
ATOM 690 C CA . ALA A 1 82 ? -11.539 -2.044 17.760 1.00 96.69 82 ALA A CA 1
ATOM 691 C C . ALA A 1 82 ? -11.499 -2.611 16.329 1.00 96.69 82 ALA A C 1
ATOM 693 O O . ALA A 1 82 ? -10.536 -2.399 15.595 1.00 96.69 82 ALA A O 1
ATOM 694 N N . SER A 1 83 ? -12.562 -3.296 15.887 1.00 97.06 83 SER A N 1
ATOM 695 C CA . SER A 1 83 ? -12.653 -3.802 14.512 1.00 97.06 83 SER A CA 1
ATOM 696 C C . SER A 1 83 ? -12.701 -2.669 13.483 1.00 97.06 83 SER A C 1
ATOM 698 O O . SER A 1 83 ? -12.011 -2.745 12.467 1.00 97.06 83 SER A O 1
ATOM 700 N N . LYS A 1 84 ? -13.467 -1.601 13.744 1.00 97.44 84 LYS A N 1
ATOM 701 C CA . LYS A 1 84 ? -13.513 -0.414 12.874 1.00 97.44 84 LYS A CA 1
ATOM 702 C C . LYS A 1 84 ? -12.149 0.277 12.787 1.00 97.44 84 LYS A C 1
ATOM 704 O O . LYS A 1 84 ? -11.718 0.572 11.678 1.00 97.44 84 LYS A O 1
ATOM 709 N N . GLN A 1 85 ? -11.460 0.457 13.915 1.00 97.31 85 GLN A N 1
ATOM 710 C CA . GLN A 1 85 ? -10.110 1.035 13.956 1.00 97.31 85 GLN A CA 1
ATOM 711 C C . GLN A 1 85 ? -9.118 0.201 13.136 1.00 97.31 85 GLN A C 1
ATOM 713 O O . GLN A 1 85 ? -8.516 0.714 12.198 1.00 97.31 85 GLN A O 1
ATOM 718 N N . LYS A 1 86 ? -9.065 -1.120 13.360 1.00 97.38 86 LYS A N 1
ATOM 719 C CA . LYS A 1 86 ? -8.200 -2.024 12.580 1.00 97.38 86 LYS A CA 1
ATOM 720 C C . LYS A 1 86 ? -8.501 -1.997 11.079 1.00 97.38 86 LYS A C 1
ATOM 722 O O . LYS A 1 86 ? -7.583 -2.071 10.266 1.00 97.38 86 LYS A O 1
ATOM 727 N N . ARG A 1 87 ? -9.780 -1.916 10.687 1.00 96.94 87 ARG A N 1
ATOM 728 C CA . ARG A 1 87 ? -10.177 -1.803 9.271 1.00 96.94 87 ARG A CA 1
ATOM 729 C C . ARG A 1 87 ? -9.689 -0.496 8.656 1.00 96.94 87 ARG A C 1
ATOM 731 O O . ARG A 1 87 ? -9.210 -0.521 7.524 1.00 96.94 87 ARG A O 1
ATOM 738 N N . GLN A 1 88 ? -9.797 0.607 9.391 1.00 97.25 88 GLN A N 1
ATOM 739 C CA . GLN A 1 88 ? -9.327 1.913 8.946 1.00 97.25 88 GLN A CA 1
ATOM 740 C C . GLN A 1 88 ? -7.802 1.914 8.759 1.00 97.25 88 GLN A C 1
ATOM 742 O O . GLN A 1 88 ? -7.328 2.184 7.658 1.00 97.25 88 GLN A O 1
ATOM 747 N N . GLU A 1 89 ? -7.047 1.456 9.759 1.00 97.06 89 GLU A N 1
ATOM 748 C CA . GLU A 1 89 ? -5.583 1.322 9.686 1.00 97.06 89 GLU A CA 1
ATOM 749 C C . GLU A 1 89 ? -5.134 0.390 8.546 1.00 97.06 89 GLU A C 1
ATOM 751 O O . GLU A 1 89 ? -4.138 0.626 7.857 1.00 97.06 89 GLU A O 1
ATOM 756 N N . ALA A 1 90 ? -5.856 -0.714 8.322 1.00 96.88 90 ALA A N 1
ATOM 757 C CA . ALA A 1 90 ? -5.572 -1.628 7.218 1.00 96.88 90 ALA A CA 1
ATOM 758 C C . ALA A 1 90 ? -5.824 -0.974 5.851 1.00 96.88 90 ALA A C 1
ATOM 760 O O . ALA A 1 90 ? -5.042 -1.195 4.921 1.00 96.88 90 ALA A O 1
ATOM 761 N N . LYS A 1 91 ? -6.887 -0.167 5.726 1.00 97.88 91 LYS A N 1
ATOM 762 C CA . LYS A 1 91 ? -7.207 0.579 4.504 1.00 97.88 91 LYS A CA 1
ATOM 763 C C . LYS A 1 91 ? -6.122 1.610 4.197 1.00 97.88 91 LYS A C 1
ATOM 765 O O . LYS A 1 91 ? -5.599 1.603 3.085 1.00 97.88 91 LYS A O 1
ATOM 770 N N . GLU A 1 92 ? -5.729 2.405 5.188 1.00 97.50 92 GLU A N 1
ATOM 771 C CA . GLU A 1 92 ? -4.677 3.424 5.065 1.00 97.50 92 GLU A CA 1
ATOM 772 C C . GLU A 1 92 ? -3.337 2.801 4.662 1.00 97.50 92 GLU A C 1
ATOM 774 O O . GLU A 1 92 ? -2.727 3.195 3.670 1.00 97.50 92 GLU A O 1
ATOM 779 N N . ARG A 1 93 ? -2.922 1.728 5.342 1.00 97.12 93 ARG A N 1
ATOM 780 C CA . ARG A 1 93 ? -1.698 0.991 4.998 1.00 97.12 93 ARG A CA 1
ATOM 781 C C . ARG A 1 93 ? -1.742 0.386 3.595 1.00 97.12 93 ARG A C 1
ATOM 783 O O . ARG A 1 93 ? -0.715 0.325 2.919 1.00 97.12 93 ARG A O 1
ATOM 790 N N . LYS A 1 94 ? -2.902 -0.101 3.140 1.00 97.44 94 LYS A N 1
ATOM 791 C CA . LYS A 1 94 ? -3.059 -0.634 1.776 1.00 97.44 94 LYS A CA 1
ATOM 792 C C . LYS A 1 94 ? -2.938 0.479 0.737 1.00 97.44 94 LYS A C 1
ATOM 794 O O . LYS A 1 94 ? -2.306 0.267 -0.296 1.00 97.44 94 LYS A O 1
ATOM 799 N N . GLU A 1 95 ? -3.510 1.644 1.014 1.00 96.88 95 GLU A N 1
ATOM 800 C CA . GLU A 1 95 ? -3.417 2.815 0.146 1.00 96.88 95 GLU A CA 1
ATOM 801 C C . GLU A 1 95 ? -1.984 3.338 0.047 1.00 96.88 95 GLU A C 1
ATOM 803 O O . GLU A 1 95 ? -1.472 3.468 -1.064 1.00 96.88 95 GLU A O 1
ATOM 808 N N . GLN A 1 96 ? -1.292 3.503 1.175 1.00 96.94 96 GLN A N 1
ATOM 809 C CA . GLN A 1 96 ? 0.124 3.884 1.200 1.00 96.94 96 GLN A CA 1
ATOM 810 C C . GLN A 1 96 ? 0.991 2.896 0.410 1.00 96.94 96 GLN A C 1
ATOM 812 O O . GLN A 1 96 ? 1.781 3.297 -0.442 1.00 96.94 96 GLN A O 1
ATOM 817 N N . LYS A 1 97 ? 0.793 1.584 0.610 1.00 97.31 97 LYS A N 1
ATOM 818 C CA . LYS A 1 97 ? 1.502 0.551 -0.165 1.00 97.31 97 LYS A CA 1
ATOM 819 C C . LYS A 1 97 ? 1.195 0.627 -1.659 1.00 97.31 97 LYS A C 1
ATOM 821 O O . LYS A 1 97 ? 2.089 0.390 -2.466 1.00 97.31 97 LYS A O 1
ATOM 826 N N . ARG A 1 98 ? -0.050 0.923 -2.045 1.00 97.25 98 ARG A N 1
ATOM 827 C CA . ARG A 1 98 ? -0.434 1.095 -3.454 1.00 97.25 98 ARG A CA 1
ATOM 828 C C . ARG A 1 98 ? 0.295 2.288 -4.069 1.00 97.25 98 ARG A C 1
ATOM 830 O O . ARG A 1 98 ? 0.827 2.140 -5.163 1.00 97.25 98 ARG A O 1
ATOM 837 N N . LEU A 1 99 ? 0.332 3.425 -3.374 1.00 97.31 99 LEU A N 1
ATOM 838 C CA . LEU A 1 99 ? 1.014 4.634 -3.842 1.00 97.31 99 LEU A CA 1
ATOM 839 C C . LEU A 1 99 ? 2.524 4.405 -3.970 1.00 97.31 99 LEU A C 1
ATOM 841 O O . LEU A 1 99 ? 3.069 4.602 -5.049 1.00 97.31 99 LEU A O 1
ATOM 845 N N . ALA A 1 100 ? 3.168 3.844 -2.944 1.00 96.62 100 ALA A N 1
ATOM 846 C CA . ALA A 1 100 ? 4.594 3.514 -2.992 1.00 96.62 100 ALA A CA 1
ATOM 847 C C . ALA A 1 100 ? 4.932 2.530 -4.132 1.00 96.62 100 ALA A C 1
ATOM 849 O O . ALA A 1 100 ? 5.929 2.686 -4.840 1.00 96.62 100 ALA A O 1
ATOM 850 N N . ARG A 1 101 ? 4.078 1.523 -4.371 1.00 96.75 101 ARG A N 1
ATOM 851 C CA . ARG A 1 101 ? 4.218 0.610 -5.521 1.00 96.75 101 ARG A CA 1
ATOM 852 C C . ARG A 1 101 ? 4.049 1.328 -6.859 1.00 96.75 101 ARG A C 1
ATOM 854 O O . ARG A 1 101 ? 4.773 1.028 -7.800 1.00 96.75 101 ARG A O 1
ATOM 861 N N . ALA A 1 102 ? 3.106 2.261 -6.958 1.00 96.19 102 ALA A N 1
ATOM 862 C CA . ALA A 1 102 ? 2.903 3.039 -8.174 1.00 96.19 102 ALA A CA 1
ATOM 863 C C . ALA A 1 102 ? 4.103 3.955 -8.465 1.00 96.19 102 ALA A C 1
ATOM 865 O O . ALA A 1 102 ? 4.547 4.024 -9.608 1.00 96.19 102 ALA A O 1
ATOM 866 N N . GLU A 1 103 ? 4.669 4.602 -7.445 1.00 96.19 103 GLU A N 1
ATOM 867 C CA . GLU A 1 103 ? 5.855 5.454 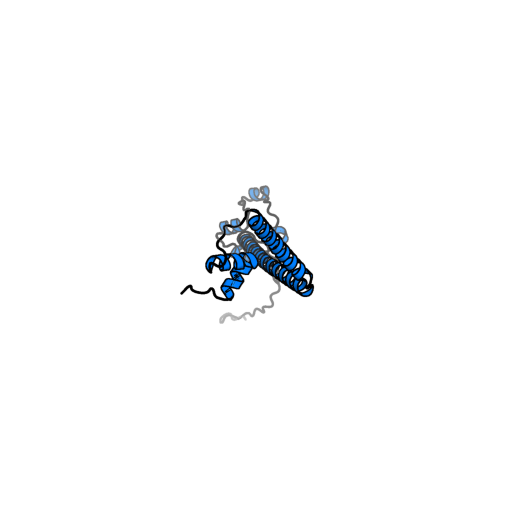-7.578 1.00 96.19 103 GLU A CA 1
ATOM 868 C C . GLU A 1 103 ? 7.100 4.660 -7.971 1.00 96.19 103 GLU A C 1
ATOM 870 O O . GLU A 1 103 ? 7.801 5.035 -8.909 1.00 96.19 103 GLU A O 1
ATOM 875 N N . THR A 1 104 ? 7.359 3.536 -7.297 1.00 95.38 104 THR A N 1
ATOM 876 C CA . THR A 1 104 ? 8.476 2.641 -7.645 1.00 95.38 104 THR A CA 1
ATOM 877 C C . THR A 1 104 ? 8.331 2.101 -9.065 1.00 95.38 104 THR A C 1
ATOM 879 O O . THR A 1 104 ? 9.297 2.108 -9.823 1.00 95.38 104 THR A O 1
ATOM 882 N N . TRP A 1 105 ? 7.119 1.718 -9.473 1.00 93.44 105 TRP A N 1
ATOM 883 C CA . TRP A 1 105 ? 6.844 1.285 -10.842 1.00 93.44 105 TRP A CA 1
ATOM 884 C C . TRP A 1 105 ? 7.027 2.400 -11.875 1.00 93.44 105 TRP A C 1
ATOM 886 O O . TRP A 1 105 ? 7.551 2.150 -12.959 1.00 93.44 105 TRP A O 1
ATOM 896 N N . LYS A 1 106 ? 6.621 3.632 -11.547 1.00 91.25 106 LYS A N 1
ATOM 897 C CA . LYS A 1 106 ? 6.812 4.798 -12.413 1.00 91.25 106 LYS A CA 1
ATOM 898 C C . LYS A 1 106 ? 8.300 5.072 -12.631 1.00 91.25 106 LYS A C 1
ATOM 900 O O . LYS A 1 106 ? 8.722 5.111 -13.782 1.00 91.25 106 LYS A O 1
ATOM 905 N N . LYS A 1 107 ? 9.087 5.147 -11.550 1.00 90.88 107 LYS A N 1
ATOM 906 C CA . LYS A 1 107 ? 10.551 5.302 -11.620 1.00 90.88 107 LYS A CA 1
ATOM 907 C C . LYS A 1 107 ? 11.177 4.199 -12.469 1.00 90.88 107 LYS A C 1
ATOM 909 O O . LYS A 1 107 ? 11.927 4.486 -13.391 1.00 90.88 107 LYS A O 1
ATOM 914 N N . ARG A 1 108 ? 10.773 2.946 -12.235 1.00 90.06 108 ARG A N 1
ATOM 915 C CA . ARG A 1 108 ? 11.261 1.792 -12.997 1.00 90.06 108 ARG A CA 1
ATOM 916 C C . ARG A 1 108 ? 10.940 1.890 -14.489 1.00 90.06 108 ARG A C 1
ATOM 918 O O . ARG A 1 108 ? 11.779 1.560 -15.311 1.00 90.06 108 ARG A O 1
ATOM 925 N N . LYS A 1 109 ? 9.750 2.362 -14.872 1.00 87.00 109 LYS A N 1
ATOM 926 C CA . LYS A 1 109 ? 9.390 2.564 -16.289 1.00 87.00 109 LYS A CA 1
ATOM 927 C C . LYS A 1 109 ? 10.154 3.705 -16.964 1.00 87.00 109 LYS A C 1
ATOM 929 O O . LYS A 1 109 ? 10.313 3.666 -18.184 1.00 87.00 109 LYS A O 1
ATOM 934 N N . GLU A 1 110 ? 10.544 4.720 -16.198 1.00 86.06 110 GLU A N 1
ATOM 935 C CA . GLU A 1 110 ? 11.313 5.874 -16.678 1.00 86.06 110 GLU A CA 1
ATOM 936 C C . GLU A 1 110 ? 12.791 5.541 -16.896 1.00 86.06 110 GLU A C 1
ATOM 938 O O . GLU A 1 110 ? 13.419 6.163 -17.747 1.00 86.06 110 GLU A O 1
ATOM 943 N N . THR A 1 111 ? 13.332 4.560 -16.170 1.00 86.25 111 THR A N 1
ATOM 944 C CA . THR A 1 111 ? 14.73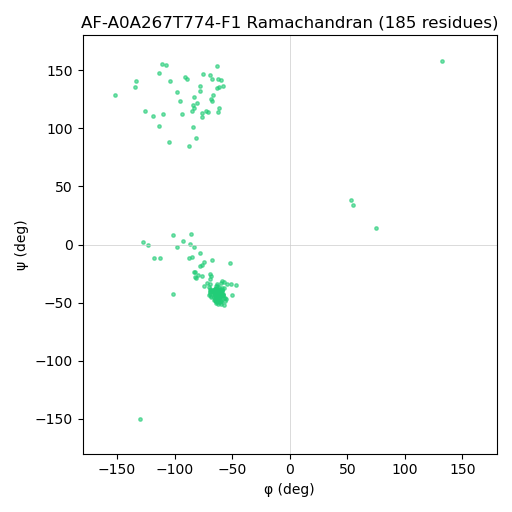6 4.145 -16.284 1.00 86.25 111 THR A CA 1
ATOM 945 C C . THR A 1 111 ? 14.918 2.870 -17.104 1.00 86.25 111 THR A C 1
ATOM 947 O O . THR A 1 111 ? 15.823 2.801 -17.924 1.00 86.25 111 THR A O 1
ATOM 950 N N . GLU A 1 112 ? 14.065 1.861 -16.919 1.00 88.62 112 GLU A N 1
ATOM 951 C CA . GLU A 1 112 ? 14.273 0.509 -17.447 1.00 88.62 112 GLU A CA 1
ATOM 952 C C . GLU A 1 112 ? 13.346 0.156 -18.619 1.00 88.62 112 GLU A C 1
ATOM 954 O O . GLU A 1 112 ? 12.199 0.611 -18.755 1.00 88.62 112 GLU A O 1
ATOM 959 N N . VAL A 1 113 ? 13.819 -0.777 -19.444 1.00 89.44 113 VAL A N 1
ATOM 960 C CA . VAL A 1 113 ? 13.040 -1.422 -20.500 1.00 89.44 113 VAL A CA 1
ATOM 961 C C . VAL A 1 113 ? 12.861 -2.898 -20.152 1.00 89.44 113 VAL A C 1
ATOM 963 O O . VAL A 1 113 ? 13.766 -3.696 -20.314 1.00 89.44 113 VAL A O 1
ATOM 966 N N . LEU A 1 114 ? 11.671 -3.251 -19.661 1.00 87.81 114 LEU A N 1
ATOM 967 C CA . LEU A 1 114 ? 11.343 -4.601 -19.174 1.00 87.81 114 LEU A CA 1
ATOM 968 C C . LEU A 1 114 ? 10.958 -5.600 -20.269 1.00 87.81 114 LEU A C 1
ATOM 970 O O . LEU A 1 114 ? 10.965 -6.803 -20.040 1.00 87.81 114 LEU A O 1
ATOM 974 N N . TYR A 1 115 ? 10.499 -5.099 -21.412 1.00 91.00 115 TYR A N 1
ATOM 975 C CA . TYR A 1 115 ? 9.917 -5.928 -22.458 1.00 91.00 115 TYR A CA 1
ATOM 976 C C . TYR A 1 115 ? 10.125 -5.268 -23.813 1.00 91.00 115 TYR A C 1
ATOM 978 O O . TYR A 1 115 ? 9.775 -4.095 -23.986 1.00 91.00 115 TYR A O 1
ATOM 986 N N . LEU A 1 116 ? 10.666 -6.044 -24.750 1.00 92.06 116 LEU A N 1
ATOM 987 C CA . LEU A 1 116 ? 10.896 -5.666 -26.144 1.00 92.06 116 LEU A CA 1
ATOM 988 C C . LEU A 1 116 ? 10.306 -6.670 -27.140 1.00 92.06 116 LEU A C 1
ATOM 990 O O . LEU A 1 116 ? 10.454 -6.468 -28.333 1.00 92.06 116 LEU A O 1
ATOM 994 N N . GLY A 1 117 ? 9.627 -7.726 -26.691 1.00 90.31 117 GLY A N 1
ATOM 995 C CA . GLY A 1 117 ? 9.095 -8.774 -27.568 1.00 90.31 117 GLY A CA 1
ATOM 996 C C . GLY A 1 117 ? 9.422 -10.173 -27.062 1.00 90.31 117 GLY A C 1
ATOM 997 O O . GLY A 1 117 ? 10.345 -10.356 -26.270 1.00 90.31 117 GLY A O 1
ATOM 998 N N . GLU A 1 118 ? 8.647 -11.160 -27.495 1.00 85.88 118 GLU A N 1
ATOM 999 C CA . GLU A 1 118 ? 8.663 -12.519 -26.939 1.00 85.88 118 GLU A CA 1
ATOM 1000 C C . GLU A 1 118 ? 10.044 -13.192 -27.005 1.00 85.88 118 GLU A C 1
ATOM 1002 O O . GLU A 1 118 ? 10.500 -13.721 -25.998 1.00 85.88 118 GLU A O 1
ATOM 1007 N N . ASP A 1 119 ? 10.755 -13.071 -28.130 1.00 87.12 119 ASP A N 1
ATOM 1008 C CA . ASP A 1 119 ? 12.032 -13.775 -28.329 1.00 87.12 119 ASP A CA 1
ATOM 1009 C C . ASP A 1 119 ? 13.268 -13.007 -27.809 1.00 87.12 119 ASP A C 1
ATOM 1011 O O . ASP A 1 119 ? 14.358 -13.565 -27.760 1.00 87.12 119 ASP A O 1
ATOM 1015 N N . VAL A 1 120 ? 13.132 -11.721 -27.454 1.00 87.25 120 VAL A N 1
ATOM 1016 C CA . VAL A 1 120 ? 14.276 -10.835 -27.123 1.00 87.25 120 VAL A CA 1
ATOM 1017 C C . VAL A 1 120 ? 14.255 -10.310 -25.690 1.00 87.25 120 VAL A C 1
ATOM 1019 O O . VAL A 1 120 ? 15.232 -9.730 -25.227 1.00 87.25 120 VAL A O 1
ATOM 1022 N N . SER A 1 121 ? 13.145 -10.487 -24.967 1.00 88.31 121 SER A N 1
ATOM 1023 C CA . SER A 1 121 ? 13.003 -9.898 -23.629 1.00 88.31 121 SER A CA 1
ATOM 1024 C C . SER A 1 121 ? 13.748 -10.661 -22.534 1.00 88.31 121 SER A C 1
ATOM 1026 O O . SER A 1 121 ? 13.983 -10.090 -21.475 1.00 88.31 121 SER A O 1
ATOM 1028 N N . SER A 1 122 ? 14.127 -11.922 -22.762 1.00 86.25 122 SER A N 1
ATOM 1029 C CA . SER A 1 122 ? 14.848 -12.737 -21.773 1.00 86.25 122 SER A CA 1
ATOM 1030 C C . SER A 1 122 ? 16.227 -12.166 -21.429 1.00 86.25 122 SER A C 1
ATOM 1032 O O . SER A 1 122 ? 16.592 -12.145 -20.258 1.00 86.25 122 SER A O 1
ATOM 1034 N N . GLY A 1 123 ? 16.950 -11.638 -22.421 1.00 84.94 123 GLY A N 1
ATOM 1035 C CA . GLY A 1 123 ? 18.291 -11.066 -22.241 1.00 84.94 123 GLY A CA 1
ATOM 1036 C C . GLY A 1 123 ? 18.314 -9.660 -21.633 1.00 84.94 123 GLY A C 1
ATOM 1037 O O . GLY A 1 123 ? 19.375 -9.166 -21.281 1.00 84.94 123 GLY A O 1
ATOM 1038 N N . LEU A 1 124 ? 17.163 -8.996 -21.454 1.00 84.56 124 LEU A N 1
ATOM 1039 C CA . LEU A 1 124 ? 17.106 -7.632 -20.896 1.00 84.56 124 LEU A CA 1
ATOM 1040 C C . LEU A 1 124 ? 17.508 -7.550 -19.417 1.00 84.56 124 LEU A C 1
ATOM 1042 O O . LEU A 1 124 ? 17.701 -6.451 -18.902 1.00 84.56 124 LEU A O 1
ATOM 1046 N N . SER A 1 125 ? 17.590 -8.689 -18.725 1.00 82.44 125 SER A N 1
ATOM 1047 C CA . SER A 1 125 ? 18.048 -8.746 -17.335 1.00 82.44 125 SER A CA 1
ATOM 1048 C C . SER A 1 125 ? 19.573 -8.827 -17.205 1.00 82.44 125 SER A C 1
ATOM 1050 O O . SER A 1 125 ? 20.080 -8.725 -16.088 1.00 82.44 125 SER A O 1
ATOM 1052 N N . GLU A 1 126 ? 20.293 -9.048 -18.305 1.00 84.19 126 GLU A N 1
ATOM 1053 C CA . GLU A 1 126 ? 21.752 -9.127 -18.322 1.00 84.19 126 GLU A CA 1
ATOM 1054 C C . GLU A 1 126 ? 22.327 -7.709 -18.410 1.00 84.19 126 GLU A C 1
ATOM 1056 O O . GLU A 1 126 ? 22.325 -7.077 -19.464 1.00 84.19 126 GLU A O 1
ATOM 1061 N N . THR A 1 127 ? 22.779 -7.185 -17.271 1.00 79.25 127 THR A N 1
ATOM 1062 C CA . THR A 1 127 ? 23.298 -5.808 -17.155 1.00 79.25 127 THR A CA 1
ATOM 1063 C C . THR A 1 127 ? 24.823 -5.719 -17.220 1.00 79.25 127 THR A C 1
ATOM 1065 O O . THR A 1 127 ? 25.368 -4.622 -17.129 1.00 79.25 127 THR A O 1
ATOM 1068 N N . GLU A 1 128 ? 25.524 -6.848 -17.333 1.00 84.62 128 GLU A N 1
ATOM 1069 C CA . GLU A 1 128 ? 26.987 -6.873 -17.345 1.00 84.62 128 GLU A CA 1
ATOM 1070 C C . GLU A 1 128 ? 27.525 -6.582 -18.757 1.00 84.62 128 GLU A C 1
ATOM 1072 O O . GLU A 1 128 ? 27.252 -7.342 -19.690 1.00 84.62 128 GLU A O 1
ATOM 1077 N N . PRO A 1 129 ? 28.285 -5.489 -18.954 1.00 83.94 129 PRO A N 1
ATOM 1078 C CA . PRO A 1 129 ? 28.831 -5.159 -20.260 1.00 83.94 129 PRO A CA 1
ATOM 1079 C C . PRO A 1 129 ? 30.055 -6.024 -20.579 1.00 83.94 129 PRO A C 1
ATOM 1081 O O . PRO A 1 129 ? 30.971 -6.173 -19.771 1.00 83.94 129 PRO A O 1
ATOM 1084 N N . ASN A 1 130 ? 30.132 -6.522 -21.814 1.00 88.75 130 ASN A N 1
ATOM 1085 C CA . ASN A 1 130 ? 31.349 -7.149 -22.325 1.00 88.75 130 ASN A CA 1
ATOM 1086 C C . ASN A 1 130 ? 32.341 -6.070 -22.799 1.00 88.75 130 ASN A C 1
ATOM 1088 O O . ASN A 1 130 ? 32.306 -5.627 -23.951 1.00 88.75 130 ASN A O 1
ATOM 1092 N N . LEU A 1 131 ? 33.220 -5.640 -21.892 1.00 88.69 131 LEU A N 1
ATOM 1093 C CA . LEU A 1 131 ? 34.180 -4.556 -22.132 1.00 88.69 131 LEU A CA 1
ATOM 1094 C C . LEU A 1 131 ? 35.198 -4.881 -23.236 1.00 88.69 131 LEU A C 1
ATOM 1096 O O . LEU A 1 131 ? 35.557 -3.994 -24.011 1.00 88.69 131 LEU A O 1
ATOM 1100 N N . GLU A 1 132 ? 35.630 -6.140 -23.351 1.00 90.31 132 GLU A N 1
ATOM 1101 C CA . GLU A 1 132 ? 36.577 -6.568 -24.389 1.00 90.31 132 GLU A CA 1
ATOM 1102 C C . GLU A 1 132 ? 35.977 -6.406 -25.790 1.00 90.31 132 GLU A C 1
ATOM 1104 O O . GLU A 1 132 ? 36.623 -5.892 -26.708 1.00 90.31 132 GLU A O 1
ATOM 1109 N N . PHE A 1 133 ? 34.709 -6.795 -25.954 1.00 90.12 133 PHE A N 1
ATOM 1110 C CA . PHE A 1 133 ? 34.006 -6.667 -27.226 1.00 90.12 133 PHE A CA 1
ATOM 1111 C C . PHE A 1 133 ? 33.726 -5.200 -27.579 1.00 90.12 133 PHE A C 1
ATOM 1113 O O . PHE A 1 133 ? 33.897 -4.807 -28.734 1.00 90.12 133 PHE A O 1
ATOM 1120 N N . LEU A 1 134 ? 33.355 -4.373 -26.596 1.00 90.69 134 LEU A N 1
ATOM 1121 C CA . LEU A 1 134 ? 33.152 -2.934 -26.799 1.00 90.69 134 LEU A CA 1
ATOM 1122 C C . LEU A 1 134 ? 34.439 -2.236 -27.257 1.00 90.69 134 LEU A C 1
ATOM 1124 O O . LEU A 1 134 ? 34.410 -1.487 -28.234 1.00 90.69 134 LEU A O 1
ATOM 1128 N N . ALA A 1 135 ? 35.572 -2.534 -26.611 1.00 91.56 135 ALA A N 1
ATOM 1129 C CA . ALA A 1 135 ? 36.871 -1.971 -26.973 1.00 91.56 135 ALA A CA 1
ATOM 1130 C C . ALA A 1 135 ? 37.302 -2.388 -28.387 1.00 91.56 135 ALA A C 1
ATOM 1132 O O . ALA A 1 135 ? 37.759 -1.551 -29.166 1.00 91.56 135 ALA A O 1
ATOM 1133 N N . LYS A 1 136 ? 37.090 -3.660 -28.755 1.00 94.44 136 LYS A N 1
ATOM 1134 C CA . LYS A 1 136 ? 37.415 -4.184 -30.091 1.00 94.44 136 LYS A CA 1
ATOM 1135 C C . LYS A 1 136 ? 36.716 -3.420 -31.221 1.00 94.44 136 LYS A C 1
ATOM 1137 O O . LYS A 1 136 ? 37.311 -3.228 -32.278 1.00 94.44 136 LYS A O 1
ATOM 1142 N N . TRP A 1 137 ? 35.470 -3.001 -31.007 1.00 93.06 137 TRP A N 1
ATOM 1143 C CA . TRP A 1 137 ? 34.663 -2.292 -32.008 1.00 93.06 137 TRP A CA 1
ATOM 1144 C C . TRP A 1 137 ? 34.601 -0.777 -31.791 1.00 93.06 137 TRP A C 1
ATOM 1146 O O . TRP A 1 137 ? 33.851 -0.095 -32.487 1.00 93.06 137 TRP A O 1
ATOM 1156 N N . ASN A 1 138 ? 35.394 -0.248 -30.854 1.00 91.06 138 ASN A N 1
ATOM 1157 C CA . ASN A 1 138 ? 35.431 1.169 -30.492 1.00 91.06 138 ASN A CA 1
ATOM 1158 C C . ASN A 1 138 ? 34.040 1.739 -30.138 1.00 91.06 138 ASN A C 1
ATOM 1160 O O . ASN A 1 138 ? 33.688 2.857 -30.519 1.00 91.06 138 ASN A O 1
ATOM 1164 N N . LEU A 1 139 ? 33.224 0.935 -29.448 1.00 90.12 139 LEU A N 1
ATOM 1165 C CA . LEU A 1 139 ? 31.869 1.297 -29.039 1.00 90.12 139 LEU A CA 1
ATOM 1166 C C . LEU A 1 139 ? 31.868 1.943 -27.645 1.00 90.12 139 LEU A C 1
ATOM 1168 O O . LEU A 1 139 ? 32.626 1.519 -26.768 1.00 90.12 139 LEU A O 1
ATOM 1172 N N . PRO A 1 140 ? 31.000 2.941 -27.403 1.00 88.56 140 PRO A N 1
ATOM 1173 C CA . PRO A 1 140 ? 30.871 3.556 -26.088 1.00 88.56 140 PRO A CA 1
ATOM 1174 C C . PRO A 1 140 ? 30.279 2.572 -25.071 1.00 88.56 140 PRO A C 1
ATOM 1176 O O . PRO A 1 140 ? 29.357 1.816 -25.383 1.00 88.56 140 PRO A O 1
ATOM 1179 N N . ASN A 1 141 ? 30.772 2.626 -23.831 1.00 89.12 141 ASN A N 1
ATOM 1180 C CA . ASN A 1 141 ? 30.186 1.880 -22.720 1.00 89.12 141 ASN A CA 1
ATOM 1181 C C . ASN A 1 141 ? 28.893 2.569 -22.258 1.00 89.12 141 ASN A C 1
ATOM 1183 O O . ASN A 1 141 ? 28.933 3.668 -21.703 1.00 89.12 141 ASN A O 1
ATOM 1187 N N . ILE A 1 142 ? 27.749 1.936 -22.515 1.00 87.81 142 ILE A N 1
ATOM 1188 C CA . ILE A 1 142 ? 26.427 2.445 -22.151 1.00 87.81 142 ILE A CA 1
ATOM 1189 C C . ILE A 1 142 ? 25.772 1.447 -21.199 1.00 87.81 142 ILE A C 1
ATOM 1191 O O . ILE A 1 142 ? 25.376 0.360 -21.605 1.00 87.81 142 ILE A O 1
ATOM 1195 N N . GLU A 1 143 ? 25.627 1.842 -19.938 1.00 83.69 143 GLU A N 1
ATOM 1196 C CA . GLU A 1 143 ? 25.179 0.946 -18.863 1.00 83.69 143 GLU A CA 1
ATOM 1197 C C . GLU A 1 143 ? 23.654 0.774 -18.797 1.00 83.69 143 GLU A C 1
ATOM 1199 O O . GLU A 1 143 ? 23.154 -0.237 -18.314 1.00 83.69 143 GLU A O 1
ATOM 1204 N N . ASN A 1 144 ? 22.888 1.774 -19.245 1.00 86.06 144 ASN A N 1
ATOM 1205 C CA . ASN A 1 144 ? 21.439 1.811 -19.051 1.00 86.06 144 ASN A CA 1
ATOM 1206 C C . ASN A 1 144 ? 20.706 2.193 -20.353 1.00 86.06 144 ASN A C 1
ATOM 1208 O O . ASN A 1 144 ? 21.147 3.115 -21.047 1.00 86.06 144 ASN A O 1
ATOM 1212 N N . PRO A 1 145 ? 19.549 1.573 -20.666 1.00 89.81 145 PRO A N 1
ATOM 1213 C CA . PRO A 1 145 ? 18.665 2.011 -21.748 1.00 89.81 145 PRO A CA 1
ATOM 1214 C C . PRO A 1 145 ? 18.367 3.519 -21.780 1.00 89.81 145 PRO A C 1
ATOM 1216 O O . PRO A 1 145 ? 18.253 4.101 -22.859 1.00 89.81 145 PRO A O 1
ATOM 1219 N N . LEU A 1 146 ? 18.262 4.178 -20.622 1.00 91.00 146 LEU A N 1
ATOM 1220 C CA . LEU A 1 146 ? 18.083 5.630 -20.552 1.00 91.00 146 LEU A CA 1
ATOM 1221 C C . LEU A 1 146 ? 19.317 6.392 -21.061 1.00 91.00 146 LEU A C 1
ATOM 1223 O O . LEU A 1 146 ? 19.176 7.375 -21.786 1.00 91.00 146 LEU A O 1
ATOM 1227 N N . ALA A 1 147 ? 20.520 5.923 -20.725 1.00 91.00 147 ALA A N 1
ATOM 1228 C CA . ALA A 1 147 ? 21.762 6.505 -21.225 1.00 91.00 147 ALA A CA 1
ATOM 1229 C C . ALA A 1 147 ? 21.885 6.318 -22.747 1.00 91.00 147 ALA A C 1
ATOM 1231 O O . ALA A 1 147 ? 22.270 7.257 -23.442 1.00 91.00 147 ALA A O 1
ATOM 1232 N N . LEU A 1 148 ? 21.453 5.164 -23.274 1.00 91.50 148 LEU A N 1
ATOM 1233 C CA . LEU A 1 148 ? 21.368 4.927 -24.718 1.00 91.50 148 LEU A CA 1
ATOM 1234 C C . LEU A 1 148 ? 20.402 5.905 -25.397 1.00 91.50 148 LEU A C 1
ATOM 1236 O O . LEU A 1 148 ? 20.741 6.510 -26.411 1.00 91.50 148 LEU A O 1
ATOM 1240 N N . ALA A 1 149 ? 19.208 6.091 -24.827 1.00 93.44 149 ALA A N 1
ATOM 1241 C CA . ALA A 1 149 ? 18.221 7.029 -25.358 1.00 93.44 149 ALA A CA 1
ATOM 1242 C C . ALA A 1 149 ? 18.776 8.462 -25.400 1.00 93.44 149 ALA A C 1
ATOM 1244 O O . ALA A 1 149 ? 18.649 9.138 -26.421 1.00 93.44 149 ALA A O 1
ATOM 1245 N N . ASN A 1 150 ? 19.455 8.891 -24.332 1.00 92.94 150 ASN A N 1
ATOM 1246 C CA . ASN A 1 150 ? 20.075 10.212 -24.247 1.00 92.94 150 ASN A CA 1
ATOM 1247 C C . ASN A 1 150 ? 21.207 10.390 -25.268 1.00 92.94 150 ASN A C 1
ATOM 1249 O O . ASN A 1 150 ? 21.256 11.423 -25.932 1.00 92.94 150 ASN A O 1
ATOM 1253 N N . ALA A 1 151 ? 22.071 9.384 -25.444 1.00 93.12 151 ALA A N 1
ATOM 1254 C CA . ALA A 1 151 ? 23.135 9.409 -26.452 1.00 93.12 151 ALA A CA 1
ATOM 1255 C C . ALA A 1 151 ? 22.578 9.566 -27.878 1.00 93.12 151 ALA A C 1
ATOM 1257 O O . ALA A 1 151 ? 23.177 10.236 -28.715 1.00 93.12 151 ALA A O 1
ATOM 1258 N N . LEU A 1 152 ? 21.395 9.001 -28.135 1.00 93.44 152 LEU A N 1
ATOM 1259 C CA . LEU A 1 152 ? 20.678 9.108 -29.407 1.00 93.44 152 LEU A CA 1
ATOM 1260 C C . LEU A 1 152 ? 19.778 10.353 -29.510 1.00 93.44 152 LEU A C 1
ATOM 1262 O O . LEU A 1 152 ? 19.119 10.538 -30.530 1.00 93.44 152 LEU A O 1
ATOM 1266 N N . SER A 1 153 ? 19.723 11.205 -28.479 1.00 95.19 153 SER A N 1
ATOM 1267 C CA . SER A 1 153 ? 18.789 12.342 -28.389 1.00 95.19 153 SER A CA 1
ATOM 1268 C C . SER A 1 153 ? 17.308 11.946 -28.546 1.00 95.19 153 SER A C 1
ATOM 1270 O O . SER A 1 153 ? 16.497 12.696 -29.091 1.00 95.19 153 SER A O 1
ATOM 1272 N N . LEU A 1 154 ? 16.939 10.758 -28.058 1.00 94.25 154 LEU A N 1
ATOM 1273 C CA . LEU A 1 154 ? 15.583 10.211 -28.098 1.00 94.25 154 LEU A CA 1
ATOM 1274 C C . LEU A 1 154 ? 14.961 10.148 -26.703 1.00 94.25 154 LEU A C 1
ATOM 1276 O O . LEU A 1 154 ? 15.639 10.001 -25.688 1.00 94.25 154 LEU A O 1
ATOM 1280 N N . LYS A 1 155 ? 13.627 10.159 -26.644 1.00 91.88 155 LYS A N 1
ATOM 1281 C CA . LYS A 1 155 ? 12.910 9.786 -25.417 1.00 91.88 155 LYS A CA 1
ATOM 1282 C C . LYS A 1 155 ? 12.954 8.269 -25.236 1.00 91.88 155 LYS A C 1
ATOM 1284 O O . LYS A 1 155 ? 12.815 7.527 -26.208 1.00 91.88 155 LYS A O 1
ATOM 1289 N N . LEU A 1 156 ? 13.002 7.788 -23.991 1.00 91.62 156 LEU A N 1
ATOM 1290 C CA . LEU A 1 156 ? 12.981 6.344 -23.705 1.00 91.62 156 LEU A CA 1
ATOM 1291 C C . LEU A 1 156 ? 11.744 5.635 -24.292 1.00 91.62 156 LEU A C 1
ATOM 1293 O O . LEU A 1 156 ? 11.817 4.482 -24.710 1.00 91.62 156 LEU A O 1
ATOM 1297 N N . SER A 1 157 ? 10.600 6.322 -24.366 1.00 91.06 157 SER A N 1
ATOM 1298 C CA . SER A 1 157 ? 9.391 5.798 -25.015 1.00 91.06 157 SER A CA 1
ATOM 1299 C C . SER A 1 157 ? 9.566 5.581 -26.520 1.00 91.06 157 SER A C 1
ATOM 1301 O O . SER A 1 157 ? 9.072 4.587 -27.045 1.00 91.06 157 SER A O 1
ATOM 1303 N N . GLN A 1 158 ? 10.282 6.478 -27.203 1.00 92.62 158 GLN A N 1
ATOM 1304 C CA . GLN A 1 158 ? 10.598 6.346 -28.626 1.00 92.62 158 GLN A CA 1
ATOM 1305 C C . GLN A 1 158 ? 11.604 5.224 -28.847 1.00 92.62 158 GLN A C 1
ATOM 1307 O O . GLN A 1 158 ? 11.391 4.400 -29.729 1.00 92.62 158 GLN A O 1
ATOM 1312 N N . LEU A 1 159 ? 12.640 5.139 -28.004 1.00 93.81 159 LEU A N 1
ATOM 1313 C CA . LEU A 1 159 ? 13.589 4.030 -28.050 1.00 93.81 159 LEU A CA 1
ATOM 1314 C C . LEU A 1 159 ? 12.857 2.688 -27.913 1.00 93.81 159 LEU A C 1
ATOM 1316 O O . LEU A 1 159 ? 13.023 1.825 -28.762 1.00 93.81 159 LEU A O 1
ATOM 1320 N N . ARG A 1 160 ? 11.968 2.552 -26.918 1.00 92.31 160 ARG A N 1
ATOM 1321 C CA . ARG A 1 160 ? 11.159 1.339 -26.695 1.00 92.31 160 ARG A CA 1
ATOM 1322 C C . ARG A 1 160 ? 10.277 0.978 -27.890 1.00 92.31 160 ARG A C 1
ATOM 1324 O O . ARG A 1 160 ? 10.069 -0.197 -28.157 1.00 92.31 160 ARG A O 1
ATOM 1331 N N . PHE A 1 161 ? 9.726 1.978 -28.573 1.00 91.69 161 PHE A N 1
ATOM 1332 C CA . PHE A 1 161 ? 8.932 1.758 -29.778 1.00 91.69 161 PHE A CA 1
ATOM 1333 C C . PHE A 1 161 ? 9.798 1.246 -30.936 1.00 91.69 161 PHE A C 1
ATOM 1335 O O . PHE A 1 161 ? 9.414 0.290 -31.601 1.00 91.69 161 PHE A O 1
ATOM 1342 N N . LEU A 1 162 ? 10.970 1.849 -31.148 1.00 92.44 162 LEU A N 1
ATOM 1343 C CA . LEU A 1 162 ? 11.882 1.485 -32.234 1.00 92.44 162 LEU A CA 1
ATOM 1344 C C . LEU A 1 162 ? 12.525 0.109 -32.035 1.00 92.44 162 LEU A C 1
ATOM 1346 O O . LEU A 1 162 ? 12.773 -0.592 -33.010 1.00 92.44 162 LEU A O 1
ATOM 1350 N N . THR A 1 163 ? 12.790 -0.280 -30.789 1.00 92.06 163 THR A N 1
ATOM 1351 C CA . THR A 1 163 ? 13.445 -1.553 -30.461 1.00 92.06 163 THR A CA 1
ATOM 1352 C C . THR A 1 163 ? 12.465 -2.696 -30.195 1.00 92.06 163 THR A C 1
ATOM 1354 O O . THR A 1 163 ? 12.893 -3.801 -29.865 1.00 92.06 163 THR A O 1
ATOM 1357 N N . TYR A 1 164 ? 11.154 -2.468 -30.337 1.00 92.44 164 TYR A N 1
ATOM 1358 C CA . TYR A 1 164 ? 10.156 -3.514 -30.146 1.00 92.44 164 TYR A CA 1
ATOM 1359 C C . TYR A 1 164 ? 10.198 -4.538 -31.288 1.00 92.44 164 TYR A C 1
ATOM 1361 O O . TYR A 1 164 ? 9.848 -4.245 -32.431 1.00 92.44 164 TYR A O 1
ATOM 1369 N N . ASN A 1 165 ? 10.582 -5.767 -30.959 1.00 90.44 165 ASN A N 1
ATOM 1370 C CA . ASN A 1 165 ? 10.547 -6.910 -31.849 1.00 90.44 165 ASN A CA 1
ATOM 1371 C C . ASN A 1 165 ? 9.148 -7.541 -31.868 1.00 90.44 165 ASN A C 1
ATOM 1373 O O . ASN A 1 165 ? 8.596 -7.946 -30.841 1.00 90.44 165 ASN A O 1
ATOM 1377 N N . ARG A 1 166 ? 8.598 -7.696 -33.071 1.00 88.75 166 ARG A N 1
ATOM 1378 C CA . ARG A 1 166 ? 7.342 -8.403 -33.320 1.00 88.75 166 ARG A CA 1
ATOM 1379 C C . ARG A 1 166 ? 7.519 -9.328 -34.514 1.00 88.75 166 ARG A C 1
ATOM 1381 O O . ARG A 1 166 ? 8.000 -8.900 -35.559 1.00 88.75 166 ARG A O 1
ATOM 1388 N N . LYS A 1 167 ? 7.023 -10.563 -34.398 1.00 86.12 167 LYS A N 1
ATOM 1389 C CA . LYS A 1 167 ? 6.900 -11.478 -35.540 1.00 86.12 167 LYS A CA 1
ATOM 1390 C C . LYS A 1 167 ? 5.950 -10.866 -36.569 1.00 86.12 167 LYS A C 1
ATOM 1392 O O . LYS A 1 167 ? 4.762 -10.678 -36.297 1.00 86.12 167 LYS A O 1
ATOM 1397 N N . VAL A 1 168 ? 6.485 -10.524 -37.735 1.00 83.56 168 VAL A N 1
ATOM 1398 C CA . VAL A 1 168 ? 5.713 -10.046 -38.885 1.00 83.56 168 VAL A CA 1
ATOM 1399 C C . VAL A 1 168 ? 5.591 -11.166 -39.911 1.00 83.56 168 VAL A C 1
ATOM 1401 O O . VAL A 1 168 ? 6.530 -11.930 -40.125 1.00 83.56 168 VAL A O 1
ATOM 1404 N N . SER A 1 169 ? 4.417 -11.281 -40.534 1.00 79.06 169 SER A N 1
ATOM 1405 C CA . SER A 1 169 ? 4.238 -12.200 -41.657 1.00 79.06 169 SER A CA 1
ATOM 1406 C C . SER A 1 169 ? 5.077 -11.713 -42.832 1.00 79.06 169 SER A C 1
ATOM 1408 O O . SER A 1 169 ? 4.954 -10.562 -43.248 1.00 79.06 169 SER A O 1
ATOM 1410 N N . LEU A 1 170 ? 5.893 -12.601 -43.394 1.00 79.50 170 LEU A N 1
ATOM 1411 C CA . LEU A 1 170 ? 6.579 -12.352 -44.664 1.00 79.50 170 LEU A CA 1
ATOM 1412 C C . LEU A 1 170 ? 5.614 -12.459 -45.859 1.00 79.50 170 LEU A C 1
ATOM 1414 O O . LEU A 1 170 ? 5.926 -12.008 -46.961 1.00 79.50 170 LEU A O 1
ATOM 1418 N N . VAL A 1 171 ? 4.433 -13.050 -45.646 1.00 82.12 171 VAL A N 1
ATOM 1419 C CA . VAL A 1 171 ? 3.404 -13.229 -46.671 1.00 82.12 171 VAL A CA 1
ATOM 1420 C C . VAL A 1 171 ? 2.561 -11.963 -46.765 1.00 82.12 171 VAL A C 1
ATOM 1422 O O . VAL A 1 171 ? 1.824 -11.617 -45.841 1.00 82.12 171 VAL A O 1
ATOM 1425 N N . ASN A 1 172 ? 2.649 -11.294 -47.912 1.00 80.31 172 ASN A N 1
ATOM 1426 C CA . ASN A 1 172 ? 1.806 -10.159 -48.263 1.00 80.31 172 ASN A CA 1
ATOM 1427 C C . ASN A 1 172 ? 0.615 -10.640 -49.105 1.00 80.31 172 ASN A C 1
ATOM 1429 O O . ASN A 1 172 ? 0.808 -11.202 -50.178 1.00 80.31 172 ASN A O 1
ATOM 1433 N N . HIS A 1 173 ? -0.616 -10.357 -48.672 1.00 82.62 173 HIS A N 1
ATOM 1434 C CA . HIS A 1 173 ? -1.837 -10.654 -49.445 1.00 82.62 173 HIS A CA 1
ATOM 1435 C C . HIS A 1 173 ? -2.205 -9.556 -50.459 1.00 82.62 173 HIS A C 1
ATOM 1437 O O . HIS A 1 173 ? -3.284 -9.577 -51.052 1.00 82.62 173 HIS A O 1
ATOM 1443 N N . TYR A 1 174 ? -1.320 -8.579 -50.667 1.00 84.19 174 TYR A N 1
ATOM 1444 C CA . TYR A 1 174 ? -1.544 -7.507 -51.626 1.00 84.19 174 TYR A CA 1
ATOM 1445 C C . TYR A 1 174 ? -1.399 -8.025 -53.056 1.00 84.19 174 TYR A C 1
ATOM 1447 O O . TYR A 1 174 ? -0.306 -8.377 -53.498 1.00 84.19 174 TYR A O 1
ATOM 1455 N N . LYS A 1 175 ? -2.501 -7.997 -53.809 1.00 81.12 175 LYS A N 1
ATOM 1456 C CA . LYS A 1 175 ? -2.452 -8.111 -55.267 1.00 81.12 175 LYS A CA 1
ATOM 1457 C C . LYS A 1 175 ? -1.977 -6.776 -55.834 1.00 81.12 175 LYS A C 1
ATOM 1459 O O . LYS A 1 175 ? -2.658 -5.763 -55.699 1.00 81.12 175 LYS A O 1
ATOM 1464 N N . ARG A 1 176 ? -0.786 -6.764 -56.436 1.00 82.50 176 ARG A N 1
ATOM 1465 C CA . ARG A 1 176 ? -0.285 -5.606 -57.185 1.00 82.50 176 ARG A CA 1
ATOM 1466 C C . ARG A 1 176 ? -0.843 -5.678 -58.599 1.00 82.50 176 ARG A C 1
ATOM 1468 O O . ARG A 1 176 ? -0.577 -6.641 -59.311 1.00 82.50 176 ARG A O 1
ATOM 1475 N N . PHE A 1 177 ? -1.598 -4.665 -58.992 1.00 84.00 177 PHE A N 1
ATOM 1476 C CA . PHE A 1 177 ? -2.031 -4.490 -60.372 1.00 84.00 177 PHE A CA 1
ATOM 1477 C C . PHE A 1 177 ? -1.089 -3.499 -61.047 1.00 84.00 177 PHE A C 1
ATOM 1479 O O . PHE A 1 177 ? -0.786 -2.444 -60.488 1.00 84.00 177 PHE A O 1
ATOM 1486 N N . TYR A 1 178 ? -0.603 -3.852 -62.232 1.00 81.81 178 TYR A N 1
ATOM 1487 C CA . TYR A 1 178 ? 0.157 -2.930 -63.060 1.00 81.81 178 TYR A CA 1
ATOM 1488 C C . TYR A 1 178 ? -0.832 -2.029 -63.800 1.00 81.81 178 TYR A C 1
ATOM 1490 O O . TYR A 1 178 ? -1.696 -2.528 -64.520 1.00 81.81 178 TYR A O 1
ATOM 1498 N N . ILE A 1 179 ? -0.729 -0.715 -63.607 1.00 82.12 179 ILE A N 1
ATOM 1499 C CA . ILE A 1 179 ? -1.470 0.254 -64.416 1.00 82.12 179 ILE A CA 1
ATOM 1500 C C . ILE A 1 179 ? -0.535 0.667 -65.555 1.00 82.12 179 ILE A C 1
ATOM 1502 O O . ILE A 1 179 ? 0.484 1.308 -65.277 1.00 82.12 179 ILE A O 1
ATOM 1506 N N . PRO A 1 180 ? -0.830 0.303 -66.815 1.00 78.62 180 PRO A N 1
ATOM 1507 C CA . PRO A 1 180 ? -0.012 0.734 -67.936 1.00 78.62 180 PRO A CA 1
ATOM 1508 C C . PRO A 1 180 ? -0.033 2.262 -68.036 1.00 78.62 180 PRO A C 1
ATOM 1510 O O . PRO A 1 180 ? -1.081 2.902 -67.907 1.00 78.62 180 PRO A O 1
ATOM 1513 N N . LYS A 1 181 ? 1.140 2.871 -68.246 1.00 75.81 181 LYS A N 1
ATOM 1514 C CA . LYS A 1 181 ? 1.216 4.307 -68.534 1.00 75.81 181 LYS A CA 1
ATOM 1515 C C . LYS A 1 181 ? 0.628 4.578 -69.918 1.00 75.81 181 LYS A C 1
ATOM 1517 O O . LYS A 1 181 ? 0.830 3.805 -70.844 1.00 75.81 181 LYS A O 1
ATOM 1522 N N . LYS A 1 182 ? -0.022 5.740 -70.063 1.00 71.50 182 LYS A N 1
ATOM 1523 C CA . LYS A 1 182 ? -0.767 6.200 -71.255 1.00 71.50 182 LYS A CA 1
ATOM 1524 C C . LYS A 1 182 ? -0.006 6.134 -72.596 1.00 71.50 182 LYS A C 1
ATOM 1526 O O . LYS A 1 182 ? -0.643 6.248 -73.633 1.00 71.50 182 LYS A O 1
ATOM 1531 N N . TRP A 1 183 ? 1.318 5.986 -72.593 1.00 61.34 183 TRP A N 1
ATOM 1532 C CA . TRP A 1 183 ? 2.141 6.037 -73.805 1.00 61.34 183 TRP A CA 1
ATOM 1533 C C . TRP A 1 183 ? 3.002 4.793 -74.051 1.00 61.34 183 TRP A C 1
ATOM 1535 O O . TRP A 1 183 ? 3.694 4.747 -75.061 1.00 61.34 183 TRP A O 1
ATOM 1545 N N . GLU A 1 184 ? 2.959 3.778 -73.184 1.00 53.88 184 GLU A N 1
ATOM 1546 C CA . GLU A 1 184 ? 3.662 2.522 -73.464 1.00 53.88 184 GLU A CA 1
ATOM 1547 C C . GLU A 1 184 ? 2.730 1.607 -74.270 1.00 53.88 184 GLU A C 1
ATOM 1549 O O . GLU A 1 184 ? 1.984 0.795 -73.724 1.00 53.88 184 GLU A O 1
ATOM 1554 N N . GLY A 1 185 ? 2.728 1.806 -75.590 1.00 59.53 185 GLY A N 1
ATOM 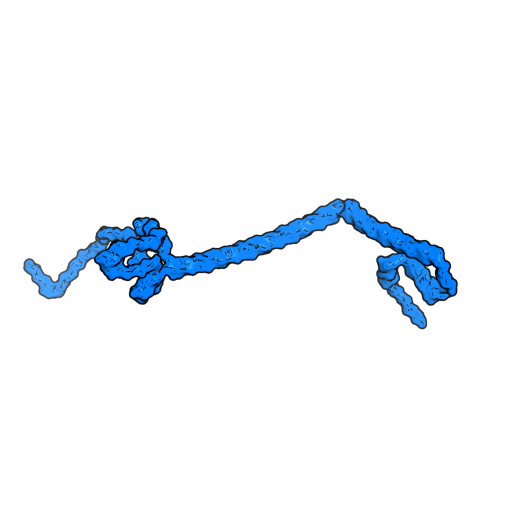1555 C CA . GLY A 1 185 ? 2.278 0.786 -76.528 1.00 59.53 185 GLY A CA 1
ATOM 1556 C C . GLY A 1 185 ? 3.279 -0.364 -76.498 1.00 59.53 185 GLY A C 1
ATOM 1557 O O . GLY A 1 185 ? 4.478 -0.143 -76.658 1.00 59.53 185 GLY A O 1
ATOM 1558 N N . ARG A 1 186 ? 2.798 -1.577 -76.241 1.00 50.72 186 ARG A N 1
ATOM 1559 C CA . ARG A 1 186 ? 3.553 -2.800 -76.500 1.00 50.72 186 ARG A CA 1
ATOM 1560 C C . ARG A 1 186 ? 2.862 -3.497 -77.663 1.00 50.72 186 ARG A C 1
ATOM 1562 O O . ARG A 1 186 ? 1.711 -3.904 -77.504 1.00 50.72 186 ARG A O 1
ATOM 1569 N N . ASP A 1 187 ? 3.556 -3.547 -78.796 1.00 44.69 187 ASP A N 1
ATOM 1570 C CA . ASP A 1 187 ? 3.420 -4.655 -79.744 1.00 44.69 187 ASP A CA 1
ATOM 1571 C C . ASP A 1 187 ? 3.799 -5.976 -79.049 1.00 44.69 187 ASP A C 1
ATOM 1573 O O . ASP A 1 187 ? 4.667 -5.942 -78.135 1.00 44.69 187 ASP A O 1
#

Foldseek 3Di:
DDDDDDPVVLVVVCVVWPNVVSVVVVCVVVVVDDDDDDPVVVVVRVVVRVVVVVVVVVVVVVVCVVDVPNVVVVVVVVVVVVVVVVVVVVVVVVVVVVVVVVVVVVVCLQWADQDQEDPPNVCSVPQDDPPVVCVVVVHDDDRTCCSVCVVVVHGSVVVSVVRRDDDDDPDDPDDDDDDDDPPDDDD

Sequence (187 aa):
MANQPSREDIRKRVAESTKDAVILEEMKRFGFWKEELSPELEDILQKQKETETELNTLVRKQTRYRNPETLRKEMLKERMKASKQKRQEAKERKEQKRLARAETWKKRKETEVLYLGEDVSSGLSETEPNLEFLAKWNLPNIENPLALANALSLKLSQLRFLTYNRKVSLVNHYKRFYIPKKWEGRD

Mean predicted aligned error: 13.39 Å